Protein AF-Q1QB10-F1 (afdb_monomer)

Sequence (268 aa):
MVSRVTDKILEDITAWQNRPLSSVYPIVYLDCIVVKVRQDKQIINKAIYLALGVALNGKKELLGMWLSENEGAKFWLGVLTGLQNRGVQDILIACVDGLKGFPDAINTVYPNAQVQLCIVHMVRYSMKFVPWTDKKAVAADLKAIYGADTHEIAEANLESFDATWGDKYPHVVKSWRNNWEGLKVFFGYPKDIRKAIYTTNAIESLNSVIRTAVNKRKVFLSDQAAFKVVYLATQQASKKWSMPIRNWTSALNRFMIMFDDRISKHLI

Structure (mmCIF, N/CA/C/O backbone):
data_AF-Q1QB10-F1
#
_entry.id   AF-Q1QB10-F1
#
loop_
_atom_site.group_PDB
_atom_site.id
_atom_site.type_symbol
_atom_site.label_atom_id
_atom_site.label_alt_id
_atom_site.label_comp_id
_atom_site.label_asym_id
_atom_site.label_entity_id
_atom_site.label_seq_id
_atom_site.pdbx_PDB_ins_code
_atom_site.Cartn_x
_atom_site.Cartn_y
_atom_site.Cartn_z
_atom_site.occupancy
_atom_site.B_iso_or_equiv
_atom_site.auth_seq_id
_atom_site.auth_comp_id
_atom_site.auth_asym_id
_atom_site.auth_atom_id
_atom_site.pdbx_PDB_model_num
ATOM 1 N N . MET A 1 1 ? -16.025 14.745 31.889 1.00 45.31 1 MET A N 1
ATOM 2 C CA . MET A 1 1 ? -16.336 15.383 30.586 1.00 45.31 1 MET A CA 1
ATOM 3 C C . MET A 1 1 ? -15.475 14.830 29.442 1.00 45.31 1 MET A C 1
ATOM 5 O O . MET A 1 1 ? -16.027 14.578 28.384 1.00 45.31 1 MET A O 1
ATOM 9 N N . VAL A 1 2 ? -14.180 14.537 29.656 1.00 50.38 2 VAL A N 1
ATOM 10 C CA . VAL A 1 2 ? -13.316 13.865 28.654 1.00 50.38 2 VAL A CA 1
ATOM 11 C C . VAL A 1 2 ? -13.742 12.411 28.363 1.00 50.38 2 VAL A C 1
ATOM 13 O O . VAL A 1 2 ? -13.731 12.027 27.200 1.00 50.38 2 VAL A O 1
ATOM 16 N N . SER A 1 3 ? -14.207 11.641 29.366 1.00 50.56 3 SER A N 1
ATOM 17 C CA . SER A 1 3 ? -14.620 10.231 29.181 1.00 50.56 3 SER A CA 1
ATOM 18 C C . SER A 1 3 ? -15.799 10.055 28.209 1.00 50.56 3 SER A C 1
ATOM 20 O O . SER A 1 3 ? -15.677 9.317 27.239 1.00 50.56 3 SER A O 1
ATOM 22 N N . ARG A 1 4 ? -16.880 10.834 28.370 1.00 51.28 4 ARG A N 1
ATOM 23 C CA . ARG A 1 4 ? -18.055 10.805 27.472 1.00 51.28 4 ARG A CA 1
ATOM 24 C C . ARG A 1 4 ? -17.716 11.087 26.004 1.00 51.28 4 ARG A C 1
ATOM 26 O O . ARG A 1 4 ? -18.301 10.481 25.115 1.00 51.28 4 ARG A O 1
ATOM 33 N N . VAL A 1 5 ? -16.770 11.993 25.739 1.00 61.62 5 VAL A N 1
ATOM 34 C CA . VAL A 1 5 ? -16.310 12.283 24.368 1.00 61.62 5 VAL A CA 1
ATOM 35 C C . VAL A 1 5 ? -15.511 11.102 23.814 1.00 61.62 5 VAL A C 1
ATOM 37 O O . VAL A 1 5 ? -15.657 10.752 22.647 1.00 61.62 5 VAL A O 1
ATOM 40 N N . THR A 1 6 ? -14.696 10.447 24.644 1.00 67.75 6 THR A N 1
ATOM 41 C CA . THR A 1 6 ? -13.946 9.253 24.239 1.00 67.75 6 THR A CA 1
ATOM 42 C C . THR A 1 6 ? -14.789 7.996 24.060 1.00 67.75 6 THR A C 1
ATOM 44 O O . THR A 1 6 ? -14.347 7.138 23.293 1.00 67.75 6 THR A O 1
ATOM 47 N N . ASP A 1 7 ? -15.933 7.878 24.734 1.00 72.50 7 ASP A N 1
ATOM 48 C CA . ASP A 1 7 ? -16.838 6.724 24.624 1.00 72.50 7 ASP A CA 1
ATOM 49 C C . ASP A 1 7 ? -17.632 6.784 23.317 1.00 72.50 7 ASP A C 1
ATOM 51 O O . ASP A 1 7 ? -17.615 5.829 22.547 1.00 72.50 7 ASP A O 1
ATOM 55 N N . LYS A 1 8 ? -18.168 7.963 22.970 1.00 83.62 8 LYS A N 1
ATOM 56 C CA . LYS A 1 8 ? -18.811 8.192 21.667 1.00 83.62 8 LYS A CA 1
ATOM 57 C C . LYS A 1 8 ? -17.882 7.874 20.488 1.00 83.62 8 LYS A C 1
ATOM 59 O O . LYS A 1 8 ? -18.293 7.283 19.499 1.00 83.62 8 LYS A O 1
ATOM 64 N N . ILE A 1 9 ? -16.595 8.206 20.616 1.00 87.12 9 ILE A N 1
ATOM 65 C CA . ILE A 1 9 ? -15.598 7.879 19.587 1.00 87.12 9 ILE A CA 1
ATOM 66 C C . ILE A 1 9 ? -15.423 6.358 19.428 1.00 87.12 9 ILE A C 1
ATOM 68 O O . ILE A 1 9 ? -15.140 5.907 18.324 1.00 87.12 9 ILE A O 1
ATOM 72 N N . LEU A 1 10 ? -15.560 5.558 20.492 1.00 87.94 10 LEU A N 1
ATOM 73 C CA . LEU A 1 10 ? -15.465 4.095 20.385 1.00 87.94 10 LEU A CA 1
ATOM 74 C C . LEU A 1 10 ? -16.665 3.496 19.654 1.00 87.94 10 LEU A C 1
ATOM 76 O O . LEU A 1 10 ? -16.483 2.587 18.846 1.00 87.94 10 LEU A O 1
ATOM 80 N N . GLU A 1 11 ? -17.862 4.018 19.907 1.00 90.31 11 GLU A N 1
ATOM 81 C CA . GLU A 1 11 ? -19.068 3.641 19.167 1.00 90.31 11 GLU A CA 1
ATOM 82 C C . GLU A 1 11 ? -18.911 3.983 17.681 1.00 90.31 11 GLU A C 1
ATOM 84 O O . GLU A 1 11 ? -19.076 3.106 16.833 1.00 90.31 11 GLU A O 1
ATOM 89 N N . ASP A 1 12 ? -18.467 5.207 17.368 1.00 93.19 12 ASP A N 1
ATOM 90 C CA . ASP A 1 12 ? -18.192 5.642 15.994 1.00 93.19 12 ASP A CA 1
ATOM 91 C C . ASP A 1 12 ? -17.148 4.743 15.314 1.00 93.19 12 ASP A C 1
ATOM 93 O O . ASP A 1 12 ? -17.314 4.358 14.158 1.00 93.19 12 ASP A O 1
ATOM 97 N N . ILE A 1 13 ? -16.072 4.385 16.025 1.00 93.44 13 ILE A N 1
ATOM 98 C CA . ILE A 1 13 ? -15.037 3.467 15.529 1.00 93.44 13 ILE A CA 1
ATOM 99 C C . ILE A 1 13 ? -15.628 2.093 15.228 1.00 93.44 13 ILE A C 1
ATOM 101 O O . ILE A 1 13 ? -15.333 1.526 14.178 1.00 93.44 13 ILE A O 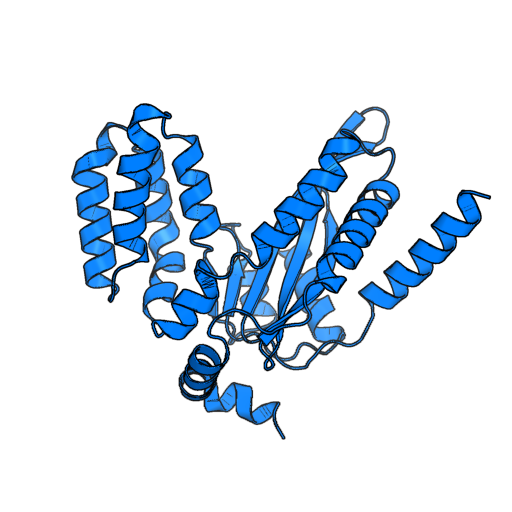1
ATOM 105 N N . THR A 1 14 ? -16.443 1.560 16.136 1.00 92.81 14 THR A N 1
ATOM 106 C CA . THR A 1 14 ? -17.028 0.221 16.007 1.00 92.81 14 THR A CA 1
ATOM 107 C C . THR A 1 14 ? -17.996 0.175 14.830 1.00 92.81 14 THR A C 1
ATOM 109 O O . THR A 1 14 ? -17.916 -0.730 13.999 1.00 92.81 14 THR A O 1
ATOM 112 N N . ALA A 1 15 ? -18.862 1.183 14.698 1.00 95.12 15 ALA A N 1
ATOM 113 C CA . ALA A 1 15 ? -19.753 1.322 13.553 1.00 95.12 15 ALA A CA 1
ATOM 114 C C . ALA A 1 15 ? -18.959 1.477 12.246 1.00 95.12 15 ALA A C 1
ATOM 116 O O . ALA A 1 15 ? -19.233 0.798 11.258 1.00 95.12 15 ALA A O 1
ATOM 117 N N . TRP A 1 16 ? -17.915 2.312 12.246 1.00 96.00 16 TRP A N 1
ATOM 118 C CA . TRP A 1 16 ? -17.049 2.515 11.087 1.00 96.00 16 TRP A CA 1
ATOM 119 C C . TRP A 1 16 ? -16.293 1.242 10.682 1.00 96.00 16 TRP A C 1
ATOM 121 O O . TRP A 1 16 ? -16.201 0.960 9.488 1.00 96.00 16 TRP A O 1
ATOM 131 N N . GLN A 1 17 ? -15.777 0.455 11.633 1.00 94.38 17 GLN A N 1
ATOM 132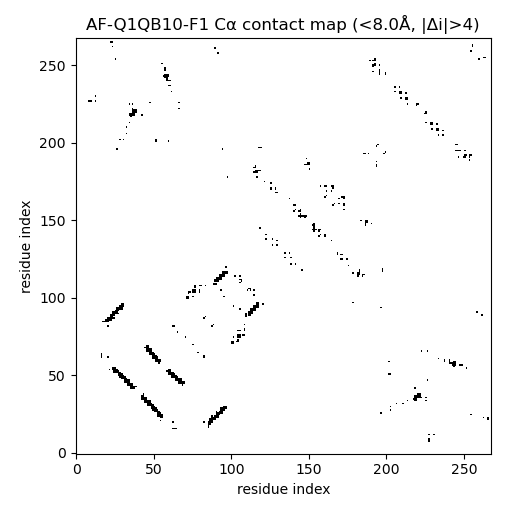 C CA . GLN A 1 17 ? -15.071 -0.805 11.365 1.00 94.38 17 GLN A CA 1
ATOM 133 C C . GLN A 1 17 ? -15.984 -1.898 10.806 1.00 94.38 17 GLN A C 1
ATOM 135 O O . GLN A 1 17 ? -15.486 -2.768 10.100 1.00 94.38 17 GLN A O 1
ATOM 140 N N . ASN A 1 18 ? -17.286 -1.853 11.102 1.00 94.94 18 ASN A N 1
ATOM 141 C CA . ASN A 1 18 ? -18.260 -2.856 10.662 1.00 94.94 18 ASN A CA 1
ATOM 142 C C . ASN A 1 18 ? -19.141 -2.388 9.497 1.00 94.94 18 ASN A C 1
ATOM 144 O O . ASN A 1 18 ? -20.004 -3.136 9.044 1.00 94.94 18 ASN A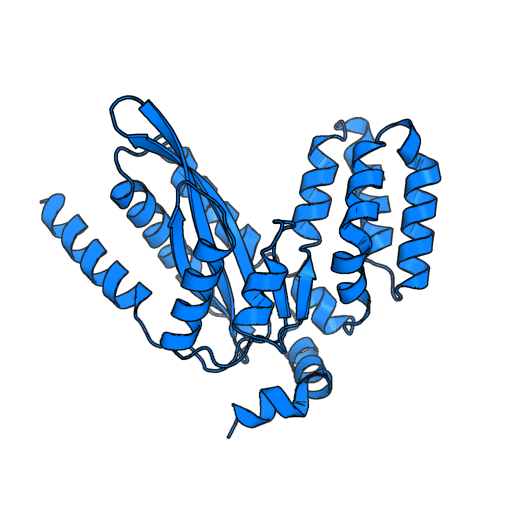 O 1
ATOM 148 N N . ARG A 1 19 ? -18.935 -1.167 8.988 1.00 97.00 19 ARG A N 1
ATOM 149 C CA . ARG A 1 19 ? -19.739 -0.637 7.881 1.00 97.00 19 ARG A CA 1
ATOM 150 C C . ARG A 1 19 ? -19.604 -1.511 6.623 1.00 97.00 19 ARG A C 1
ATOM 152 O O . ARG A 1 19 ? -18.495 -2.013 6.374 1.00 97.00 19 ARG A O 1
ATOM 159 N N . PRO A 1 20 ? -20.669 -1.630 5.810 1.00 97.50 20 PRO A N 1
ATOM 160 C CA . PRO A 1 20 ? -20.595 -2.307 4.522 1.00 97.50 20 PRO A CA 1
ATOM 161 C C . PRO A 1 20 ? -19.602 -1.599 3.592 1.00 97.50 20 PRO A C 1
ATOM 163 O O . PRO A 1 20 ? -19.445 -0.376 3.641 1.00 97.50 20 PRO A O 1
ATOM 166 N N . LEU A 1 21 ? -18.918 -2.381 2.767 1.00 97.69 21 LEU A N 1
ATOM 167 C CA . LEU A 1 21 ? -17.944 -1.938 1.775 1.00 97.69 21 LEU A CA 1
ATOM 168 C C . LEU A 1 21 ? -18.460 -2.222 0.362 1.00 97.69 21 LEU A C 1
ATOM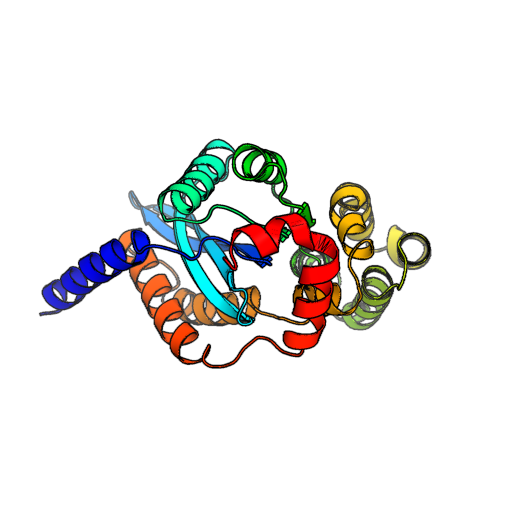 170 O O . LEU A 1 21 ? -19.398 -2.994 0.171 1.00 97.69 21 LEU A O 1
ATOM 174 N N . SER A 1 22 ? -17.842 -1.582 -0.633 1.00 95.88 22 SER A N 1
ATOM 175 C CA . SER A 1 22 ? -18.160 -1.867 -2.036 1.00 95.88 22 SER A CA 1
ATOM 176 C C . SER A 1 22 ? -17.734 -3.287 -2.414 1.00 95.88 22 SER A C 1
ATOM 178 O O . SER A 1 22 ? -16.764 -3.817 -1.871 1.00 95.88 22 SER A O 1
ATOM 180 N N . SER A 1 23 ? -18.436 -3.880 -3.378 1.00 96.25 23 SER A N 1
ATOM 181 C CA . SER A 1 23 ? -18.178 -5.246 -3.842 1.00 96.25 23 SER A CA 1
ATOM 182 C C . SER A 1 23 ? -16.809 -5.416 -4.492 1.00 96.25 23 SER A C 1
ATOM 184 O O . SER A 1 23 ? -16.187 -6.461 -4.323 1.00 96.25 23 SER A O 1
ATOM 186 N N . VAL A 1 24 ? -16.303 -4.391 -5.180 1.00 96.62 24 VAL A N 1
ATOM 187 C CA . VAL A 1 24 ? -15.023 -4.457 -5.889 1.00 96.62 24 VAL A CA 1
ATOM 188 C C . VAL A 1 24 ? -14.156 -3.228 -5.657 1.00 96.62 24 VAL A C 1
ATOM 190 O O . VAL A 1 24 ? -14.617 -2.084 -5.713 1.00 96.62 24 VAL A O 1
ATOM 193 N N . TYR A 1 25 ? -12.864 -3.477 -5.451 1.00 97.19 25 TYR A N 1
ATOM 194 C CA . TYR A 1 25 ? -11.832 -2.447 -5.386 1.00 97.19 25 TYR A CA 1
ATOM 195 C C . TYR A 1 25 ? -10.717 -2.761 -6.396 1.00 97.19 25 TYR A C 1
ATOM 197 O O . TYR A 1 25 ? -9.973 -3.728 -6.212 1.00 97.19 25 TYR A O 1
ATOM 205 N N . PRO A 1 26 ? -10.555 -1.948 -7.460 1.00 96.12 26 PRO A N 1
ATOM 206 C CA . PRO A 1 26 ? -9.465 -2.126 -8.417 1.00 96.12 26 PRO A CA 1
ATOM 207 C C . PRO A 1 26 ? -8.067 -2.131 -7.801 1.00 96.12 26 PRO A C 1
ATOM 209 O O . PRO A 1 26 ? -7.204 -2.884 -8.240 1.00 96.12 26 PRO A O 1
ATOM 212 N N . ILE A 1 27 ? -7.834 -1.291 -6.790 1.00 95.75 27 ILE A N 1
ATOM 213 C CA . ILE A 1 27 ? -6.548 -1.222 -6.094 1.00 95.75 27 ILE A CA 1
ATOM 214 C C . ILE A 1 27 ? -6.810 -1.202 -4.594 1.00 95.75 27 ILE A C 1
ATOM 216 O O . ILE A 1 27 ? -7.558 -0.352 -4.110 1.00 95.75 27 ILE A O 1
ATOM 220 N N . VAL A 1 28 ? -6.154 -2.092 -3.854 1.00 95.88 28 VAL A N 1
ATOM 221 C CA . VAL A 1 28 ? -6.103 -2.052 -2.389 1.00 95.88 28 VAL A CA 1
ATOM 222 C C . VAL A 1 28 ? -4.649 -1.990 -1.950 1.00 95.88 28 VAL A C 1
ATOM 224 O O . VAL A 1 28 ? -3.860 -2.867 -2.280 1.00 95.88 28 VAL A O 1
ATOM 227 N N . TYR A 1 29 ? -4.293 -0.953 -1.198 1.00 93.88 29 TYR A N 1
ATOM 228 C CA . TYR A 1 29 ? -2.993 -0.825 -0.550 1.00 93.88 29 TYR A CA 1
ATOM 229 C C . TYR A 1 29 ? -3.085 -1.347 0.879 1.00 93.88 29 TYR A C 1
ATOM 231 O O . TYR A 1 29 ? -3.936 -0.886 1.645 1.00 93.88 29 TYR A O 1
ATOM 239 N N . LEU A 1 30 ? -2.198 -2.267 1.240 1.00 91.75 30 LEU A N 1
ATOM 240 C CA . LEU A 1 30 ? -2.065 -2.776 2.601 1.00 91.75 30 LEU A CA 1
ATOM 241 C C . LEU A 1 30 ? -0.702 -2.348 3.134 1.00 91.75 30 LEU A C 1
ATOM 243 O O . LEU A 1 30 ? 0.328 -2.643 2.534 1.00 91.75 30 LEU A O 1
ATOM 247 N N . ASP A 1 31 ? -0.710 -1.595 4.227 1.00 89.81 31 ASP A N 1
ATOM 248 C CA . ASP A 1 31 ? 0.498 -1.012 4.809 1.00 89.81 31 ASP A CA 1
ATOM 249 C C . ASP A 1 31 ? 0.357 -0.911 6.327 1.00 89.81 31 ASP A C 1
ATOM 251 O O . ASP A 1 31 ? -0.742 -1.053 6.872 1.00 89.81 31 ASP A O 1
ATOM 255 N N . CYS A 1 32 ? 1.458 -0.642 7.021 1.00 89.50 32 CYS A N 1
ATOM 256 C CA . CYS A 1 32 ? 1.470 -0.519 8.468 1.00 89.50 32 CYS A CA 1
ATOM 257 C C . CYS A 1 32 ? 2.227 0.716 8.971 1.00 89.50 32 CYS A C 1
ATOM 259 O O . CYS A 1 32 ? 3.162 1.254 8.366 1.00 89.50 32 CYS A O 1
ATOM 261 N N . ILE A 1 33 ? 1.820 1.181 10.150 1.00 90.44 33 ILE A N 1
ATOM 262 C CA . ILE A 1 33 ? 2.521 2.223 10.893 1.00 90.44 33 ILE A CA 1
ATOM 263 C C . ILE A 1 33 ? 2.839 1.704 12.282 1.00 90.44 33 ILE A C 1
ATOM 265 O O . ILE A 1 33 ? 1.950 1.378 13.066 1.00 90.44 33 ILE A O 1
ATOM 269 N N . VAL A 1 34 ? 4.129 1.699 12.603 1.00 91.81 34 VAL A N 1
ATOM 270 C CA . VAL A 1 34 ? 4.610 1.355 13.938 1.00 91.81 34 VAL A CA 1
ATOM 271 C C . VAL A 1 34 ? 4.328 2.503 14.910 1.00 91.81 34 VAL A C 1
ATOM 273 O O . VAL A 1 34 ? 4.694 3.656 14.665 1.00 91.81 34 VAL A O 1
ATOM 276 N N . VAL A 1 35 ? 3.702 2.169 16.032 1.00 94.12 35 VAL A N 1
ATOM 277 C CA . VAL A 1 35 ? 3.401 3.045 17.165 1.00 94.12 35 VAL A CA 1
ATOM 278 C C . VAL A 1 35 ? 4.031 2.481 18.434 1.00 94.12 35 VAL A C 1
ATOM 280 O O . VAL A 1 35 ? 4.168 1.273 18.597 1.00 94.12 35 VAL A O 1
ATOM 283 N N . LYS A 1 36 ? 4.410 3.364 19.359 1.00 94.38 36 LYS A N 1
ATOM 284 C CA . LYS A 1 36 ? 4.912 2.974 20.681 1.00 94.38 36 LYS A CA 1
ATOM 285 C C . LYS A 1 36 ? 3.773 3.008 21.683 1.00 94.38 36 LYS A C 1
ATOM 287 O O . LYS A 1 36 ? 3.193 4.075 21.889 1.00 94.38 36 LYS A O 1
ATOM 292 N N . VAL A 1 37 ? 3.480 1.883 22.319 1.00 94.25 37 VAL A N 1
ATOM 293 C CA . VAL A 1 37 ? 2.436 1.775 23.342 1.00 94.25 37 VAL A CA 1
ATOM 294 C C . VAL A 1 37 ? 3.057 1.320 24.655 1.00 94.25 37 VAL A C 1
ATOM 296 O O . VAL A 1 37 ? 3.916 0.443 24.674 1.00 94.25 37 VAL A O 1
ATOM 299 N N . ARG A 1 38 ? 2.650 1.942 25.762 1.00 92.94 38 ARG A N 1
ATOM 300 C CA . ARG A 1 38 ? 3.008 1.501 27.106 1.00 92.94 38 ARG A CA 1
ATOM 301 C C . ARG A 1 38 ? 2.069 0.373 27.530 1.00 92.94 38 ARG A C 1
ATOM 303 O O . ARG A 1 38 ? 0.863 0.582 27.599 1.00 92.94 38 ARG A O 1
ATOM 310 N N . GLN A 1 39 ? 2.636 -0.781 27.851 1.00 89.56 39 GLN A N 1
ATOM 311 C CA . GLN A 1 39 ? 1.932 -1.974 28.313 1.00 89.56 39 GLN A CA 1
ATOM 312 C C . GLN A 1 39 ? 2.785 -2.648 29.386 1.00 89.56 39 GLN A C 1
ATOM 314 O O . GLN A 1 39 ? 3.998 -2.746 29.228 1.00 89.56 39 GLN A O 1
ATOM 319 N N . ASP A 1 40 ? 2.174 -3.020 30.512 1.00 87.00 40 ASP A N 1
ATOM 320 C CA . ASP A 1 40 ? 2.842 -3.715 31.623 1.00 87.00 40 ASP A CA 1
ATOM 321 C C . ASP A 1 40 ? 4.167 -3.063 32.062 1.00 87.00 40 ASP A C 1
ATOM 323 O O . ASP A 1 40 ? 5.191 -3.709 32.267 1.00 87.00 40 ASP A O 1
ATOM 327 N N . LYS A 1 41 ? 4.144 -1.726 32.194 1.00 88.44 41 LYS A N 1
ATOM 328 C CA . LYS A 1 41 ? 5.293 -0.851 32.525 1.00 88.44 41 LYS A CA 1
ATOM 329 C C . LYS A 1 41 ? 6.420 -0.820 31.478 1.00 88.44 41 LYS A C 1
ATOM 331 O O . LYS A 1 41 ? 7.374 -0.066 31.660 1.00 88.44 41 LYS A O 1
ATOM 336 N N . GLN A 1 42 ? 6.290 -1.534 30.365 1.00 92.31 42 GLN A N 1
ATOM 337 C CA . GLN A 1 42 ? 7.226 -1.520 29.242 1.00 92.31 42 GLN A CA 1
ATOM 338 C C . GLN A 1 42 ? 6.686 -0.701 28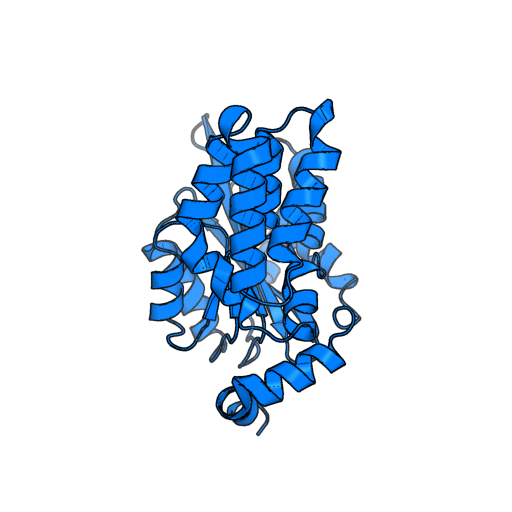.065 1.00 92.31 42 GLN A C 1
ATOM 340 O O . GLN A 1 42 ? 5.499 -0.386 27.994 1.00 92.31 42 GLN A O 1
ATOM 345 N N . ILE A 1 43 ? 7.575 -0.300 27.153 1.00 93.12 43 ILE A N 1
ATOM 346 C CA . ILE A 1 43 ? 7.205 0.354 25.892 1.00 93.12 43 ILE A CA 1
ATOM 347 C C . ILE A 1 43 ? 7.377 -0.670 24.778 1.00 93.12 43 ILE A C 1
ATOM 349 O O . ILE A 1 43 ? 8.499 -1.075 24.483 1.00 93.12 43 ILE A O 1
ATOM 353 N N . ILE A 1 44 ? 6.269 -1.044 24.150 1.00 93.44 44 ILE A N 1
ATOM 354 C CA . ILE A 1 44 ? 6.213 -2.038 23.083 1.00 93.44 44 ILE A CA 1
ATOM 355 C C . ILE A 1 44 ? 5.956 -1.316 21.758 1.00 93.44 44 ILE A C 1
ATOM 357 O O . ILE A 1 44 ? 5.133 -0.398 21.675 1.00 93.44 44 ILE A O 1
ATOM 361 N N . ASN A 1 45 ? 6.685 -1.710 20.714 1.00 92.94 45 ASN A N 1
ATOM 362 C CA . ASN A 1 45 ? 6.377 -1.297 19.350 1.00 92.94 45 ASN A CA 1
ATOM 363 C C . ASN A 1 45 ? 5.241 -2.184 18.833 1.00 92.94 45 ASN A C 1
ATOM 365 O O . ASN A 1 45 ? 5.416 -3.393 18.735 1.00 92.94 45 ASN A O 1
ATOM 369 N N . LYS A 1 46 ? 4.105 -1.583 18.488 1.00 93.12 46 LYS A N 1
ATOM 370 C CA . LYS A 1 46 ? 2.974 -2.266 17.849 1.00 93.12 46 LYS A CA 1
ATOM 371 C C . LYS A 1 46 ? 2.754 -1.704 16.457 1.00 93.12 46 LYS A C 1
ATOM 373 O O . LYS A 1 46 ? 3.048 -0.533 16.218 1.00 93.12 46 LYS A O 1
ATOM 378 N N . ALA A 1 47 ? 2.218 -2.503 15.549 1.00 91.62 47 ALA A N 1
ATOM 379 C CA . ALA A 1 47 ? 1.874 -2.062 14.208 1.00 91.62 47 ALA A CA 1
ATOM 380 C C . ALA A 1 47 ? 0.368 -1.814 14.100 1.00 91.62 47 ALA A C 1
ATOM 382 O O . ALA A 1 47 ? -0.457 -2.606 14.560 1.00 91.62 47 ALA A O 1
ATOM 383 N N . ILE A 1 48 ? 0.015 -0.685 13.491 1.00 93.62 48 ILE A N 1
ATOM 384 C CA . ILE A 1 48 ? -1.342 -0.392 13.047 1.00 93.62 48 ILE A CA 1
ATOM 385 C C . ILE A 1 48 ? -1.386 -0.599 11.538 1.00 93.62 48 ILE A C 1
ATOM 387 O O . ILE A 1 48 ? -0.776 0.169 10.794 1.00 93.62 48 ILE A O 1
ATOM 391 N N . TYR A 1 49 ? -2.104 -1.628 11.105 1.00 92.56 49 TYR A N 1
ATOM 392 C CA . TYR A 1 49 ? -2.298 -1.991 9.705 1.00 92.56 49 TYR A CA 1
ATOM 393 C C . TYR A 1 49 ? -3.481 -1.241 9.131 1.00 92.56 49 TYR A C 1
ATOM 395 O O . TYR A 1 49 ? -4.495 -1.048 9.805 1.00 92.56 49 TYR A O 1
ATOM 403 N N . LEU A 1 50 ? -3.344 -0.844 7.877 1.00 93.88 50 LEU A N 1
ATOM 404 C CA . LEU A 1 50 ? -4.275 -0.013 7.142 1.00 93.88 50 LEU A CA 1
ATOM 405 C C . LEU A 1 50 ? -4.575 -0.692 5.809 1.00 93.88 50 LEU A C 1
ATOM 407 O O . LEU A 1 50 ? -3.652 -1.058 5.086 1.00 93.88 50 LEU A O 1
ATOM 411 N N . ALA A 1 51 ? -5.858 -0.814 5.475 1.00 95.44 51 ALA A N 1
ATOM 412 C CA . ALA A 1 51 ? -6.304 -1.218 4.145 1.00 95.44 51 ALA A CA 1
ATOM 413 C C . ALA A 1 51 ? -6.921 -0.008 3.444 1.00 95.44 51 ALA A C 1
ATOM 415 O O . ALA A 1 51 ? -8.022 0.409 3.800 1.00 95.44 51 ALA A O 1
ATOM 416 N N . LEU A 1 52 ? -6.217 0.587 2.483 1.00 95.94 52 LEU A N 1
ATOM 417 C CA . LEU A 1 52 ? -6.695 1.730 1.704 1.00 95.94 52 LEU A CA 1
ATOM 418 C C . LEU A 1 52 ? -7.123 1.263 0.311 1.00 95.94 52 LEU A C 1
ATOM 420 O O . LEU A 1 52 ? -6.282 0.894 -0.502 1.00 95.94 52 LEU A O 1
ATOM 424 N N . GLY A 1 53 ? -8.418 1.318 0.023 1.00 95.81 53 GLY A N 1
ATOM 425 C CA . GLY A 1 53 ? -8.975 0.991 -1.283 1.00 95.81 53 GLY A CA 1
ATOM 426 C C . GLY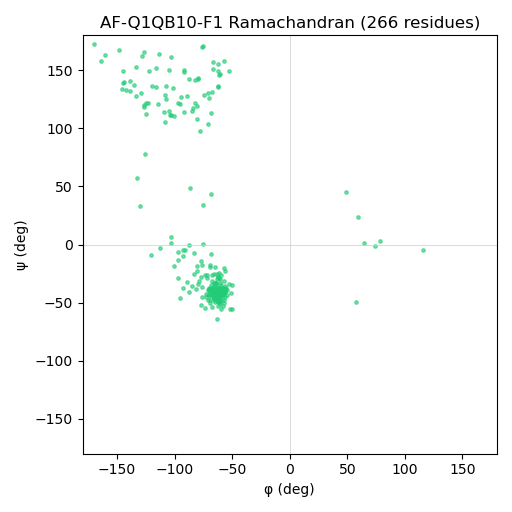 A 1 53 ? -9.088 2.213 -2.193 1.00 95.81 53 GLY A C 1
ATOM 427 O O . GLY A 1 53 ? -9.300 3.339 -1.733 1.00 95.81 53 GLY A O 1
ATOM 428 N N . VAL A 1 54 ? -8.986 1.980 -3.497 1.00 95.50 54 VAL A N 1
ATOM 429 C CA . VAL A 1 54 ? -9.447 2.884 -4.554 1.00 95.50 54 VAL A CA 1
ATOM 430 C C . VAL A 1 54 ? -10.669 2.228 -5.181 1.00 95.50 54 VAL A C 1
ATOM 432 O O . VAL A 1 54 ? -10.549 1.148 -5.751 1.00 95.50 54 VAL A O 1
ATOM 435 N N . ALA A 1 55 ? -11.840 2.843 -5.026 1.00 94.94 55 ALA A N 1
ATOM 436 C CA . ALA A 1 55 ? -13.093 2.328 -5.578 1.00 94.94 55 ALA A CA 1
ATOM 437 C C . ALA A 1 55 ? -13.175 2.555 -7.101 1.00 94.94 55 ALA A C 1
ATOM 439 O O . ALA A 1 55 ? -12.382 3.308 -7.666 1.00 94.94 55 ALA A O 1
ATOM 440 N N . LEU A 1 56 ? -14.170 1.969 -7.777 1.00 94.25 56 LEU A N 1
ATOM 441 C CA . LEU A 1 56 ? -14.380 2.139 -9.228 1.00 94.25 56 LEU A CA 1
ATOM 442 C C . LEU A 1 56 ? -14.554 3.603 -9.663 1.00 94.25 56 LEU A C 1
ATOM 444 O O . LEU A 1 56 ? -14.110 3.990 -10.740 1.00 94.25 56 LEU A O 1
ATOM 448 N N . ASN A 1 57 ? -15.125 4.451 -8.805 1.00 93.25 57 ASN A N 1
ATOM 449 C CA . ASN A 1 57 ? -15.223 5.895 -9.049 1.00 93.25 57 ASN A CA 1
ATOM 450 C C . ASN A 1 57 ? -13.887 6.649 -8.854 1.00 93.25 57 ASN A C 1
ATOM 452 O O . ASN A 1 57 ? -13.839 7.871 -8.982 1.00 93.25 57 ASN A O 1
ATOM 456 N N . GLY A 1 58 ? -12.814 5.939 -8.499 1.00 92.56 58 GLY A N 1
ATOM 457 C CA . GLY A 1 58 ? -11.465 6.459 -8.302 1.00 92.56 58 GLY A CA 1
ATOM 458 C C . GLY A 1 58 ? -11.241 7.163 -6.979 1.00 92.56 58 GLY A C 1
ATOM 459 O O . GLY A 1 58 ? -10.158 7.712 -6.763 1.00 92.56 58 GLY A O 1
ATOM 460 N N . LYS A 1 59 ? -12.239 7.191 -6.092 1.00 93.50 59 LYS A N 1
ATOM 461 C CA . LYS A 1 59 ? -12.095 7.777 -4.763 1.00 93.50 59 LYS A CA 1
ATOM 462 C C . LYS A 1 59 ? -11.383 6.801 -3.839 1.00 93.50 59 LYS A C 1
ATOM 464 O O . LYS A 1 59 ? -11.592 5.590 -3.883 1.00 93.50 59 LYS A O 1
ATOM 469 N N . LYS A 1 60 ? -10.535 7.374 -2.991 1.00 94.31 60 LYS A N 1
ATOM 470 C CA . LYS A 1 60 ? -9.840 6.649 -1.931 1.00 94.31 60 LYS A CA 1
ATOM 471 C C . LYS A 1 60 ? -10.783 6.445 -0.754 1.00 94.31 60 LYS A C 1
ATOM 473 O O . LYS A 1 60 ? -11.512 7.366 -0.392 1.00 94.31 60 LYS A O 1
ATOM 478 N N . GLU A 1 61 ? -10.685 5.297 -0.109 1.00 94.50 61 GLU A N 1
ATOM 479 C CA . GLU A 1 61 ? -11.392 4.995 1.129 1.00 94.50 61 GLU A CA 1
ATOM 480 C C . GLU A 1 61 ? -10.517 4.104 2.014 1.00 94.50 61 GLU A C 1
ATOM 482 O O . GLU A 1 61 ? -9.940 3.129 1.538 1.00 94.50 61 GLU A O 1
ATOM 487 N N . LEU A 1 62 ? -10.408 4.412 3.313 1.00 96.31 62 LEU A N 1
ATOM 488 C CA . LEU A 1 62 ? -9.770 3.489 4.250 1.00 96.31 62 LEU A CA 1
ATOM 489 C C . LEU A 1 62 ? -10.791 2.418 4.633 1.00 96.31 62 LEU A C 1
ATOM 491 O O . LEU A 1 62 ? -11.726 2.698 5.379 1.00 96.31 62 LEU A O 1
ATOM 495 N N . LEU A 1 63 ? -10.602 1.204 4.135 1.00 97.31 63 LEU A N 1
ATOM 496 C CA . LEU A 1 63 ? -11.503 0.072 4.324 1.00 97.31 63 LEU A CA 1
ATOM 497 C C . LEU A 1 63 ? -11.503 -0.399 5.776 1.00 97.31 63 LEU A C 1
ATOM 499 O O . LEU A 1 63 ? -12.557 -0.710 6.324 1.00 97.31 63 LEU A O 1
ATOM 503 N N . GLY A 1 64 ? -10.343 -0.397 6.429 1.00 96.12 64 GLY A N 1
ATOM 504 C CA . GLY A 1 64 ? -10.227 -0.795 7.825 1.00 96.12 64 GLY A CA 1
ATOM 505 C C . GLY A 1 64 ? -8.867 -0.491 8.435 1.00 96.12 64 GLY A C 1
ATOM 506 O O . GLY A 1 64 ? -7.935 -0.052 7.755 1.00 96.12 64 GLY A O 1
ATOM 507 N N . MET A 1 65 ? -8.801 -0.702 9.748 1.00 95.25 65 MET A N 1
ATOM 508 C CA . MET A 1 65 ? -7.603 -0.533 10.556 1.00 95.25 65 MET A CA 1
ATOM 509 C C . MET A 1 65 ? -7.567 -1.575 11.670 1.00 95.25 65 MET A C 1
ATOM 511 O O . MET A 1 65 ? -8.591 -1.818 12.316 1.00 95.25 65 MET A O 1
ATOM 515 N N . TRP A 1 66 ? -6.387 -2.140 11.920 1.00 94.31 66 TRP A N 1
ATOM 516 C CA . TRP A 1 66 ? -6.167 -3.196 12.909 1.00 94.31 66 TRP A CA 1
ATOM 517 C C . TRP A 1 66 ? -4.868 -2.934 13.656 1.00 94.31 66 TRP A C 1
ATOM 519 O O . TRP A 1 66 ? -3.894 -2.496 13.055 1.00 94.31 66 TRP A O 1
ATOM 529 N N . LEU A 1 67 ? -4.846 -3.191 14.959 1.00 92.12 67 LEU A N 1
ATOM 530 C CA . LEU A 1 67 ? -3.644 -3.076 15.779 1.00 92.12 67 LEU A CA 1
ATOM 531 C C . LEU A 1 67 ? -3.185 -4.486 16.151 1.00 92.12 67 LEU A C 1
ATOM 533 O O . LEU A 1 67 ? -3.989 -5.277 16.636 1.00 92.12 67 LEU A O 1
ATOM 537 N N . SER A 1 68 ? -1.912 -4.796 15.917 1.00 89.12 68 SER A N 1
ATOM 538 C CA . SER A 1 68 ? -1.303 -6.062 16.342 1.00 89.12 68 SER A CA 1
ATOM 539 C C . SER A 1 68 ? 0.155 -5.857 16.744 1.00 89.12 68 SER A C 1
ATOM 541 O O . SER A 1 68 ? 0.852 -4.989 16.216 1.00 89.12 68 SER A O 1
ATOM 543 N N . GLU A 1 69 ? 0.610 -6.674 17.689 1.00 83.75 69 GLU A N 1
ATOM 544 C CA . GLU A 1 69 ? 2.022 -6.803 18.066 1.00 83.75 69 GLU A CA 1
ATOM 545 C C . GLU A 1 69 ? 2.792 -7.685 17.078 1.00 83.75 69 GLU A C 1
ATOM 547 O O . GLU A 1 69 ? 3.952 -7.409 16.794 1.00 83.75 69 GLU A O 1
ATOM 552 N N . ASN A 1 70 ? 2.129 -8.705 16.521 1.00 71.50 70 ASN A N 1
ATOM 553 C CA . ASN A 1 70 ? 2.746 -9.699 15.649 1.00 71.50 70 ASN A CA 1
ATOM 554 C C . ASN A 1 70 ? 2.165 -9.642 14.232 1.00 71.50 70 ASN A C 1
ATOM 556 O O . ASN A 1 70 ? 0.943 -9.603 14.047 1.00 71.50 70 ASN A O 1
ATOM 560 N N . GLU A 1 71 ? 3.060 -9.698 13.247 1.00 72.06 71 GLU A N 1
ATOM 561 C CA . GLU A 1 71 ? 2.757 -9.938 11.834 1.00 72.06 71 GLU A CA 1
ATOM 562 C C . GLU A 1 71 ? 2.771 -11.441 11.570 1.00 72.06 71 GLU A C 1
ATOM 564 O O . GLU A 1 71 ? 3.732 -12.133 11.902 1.00 72.06 71 GLU A O 1
ATOM 569 N N . GLY A 1 72 ? 1.706 -11.967 10.970 1.00 75.50 72 GLY A N 1
ATOM 570 C CA . GLY A 1 72 ? 1.661 -13.368 10.569 1.00 75.50 72 GLY A CA 1
ATOM 571 C C . GLY A 1 72 ? 0.537 -13.647 9.584 1.00 75.50 72 GLY A C 1
ATOM 572 O O . GLY A 1 72 ? -0.455 -12.918 9.536 1.00 75.50 72 GLY A O 1
ATOM 573 N N . ALA A 1 73 ? 0.665 -14.736 8.824 1.00 77.25 73 ALA A N 1
ATOM 574 C CA . ALA A 1 73 ? -0.320 -15.127 7.813 1.00 77.25 73 ALA A CA 1
ATOM 575 C C . ALA A 1 73 ? -1.744 -15.234 8.391 1.00 77.25 73 ALA A C 1
ATOM 577 O O . ALA A 1 73 ? -2.697 -14.761 7.781 1.00 77.25 73 ALA A O 1
ATOM 578 N N . LYS A 1 74 ? -1.890 -15.761 9.617 1.00 83.94 74 LYS A N 1
ATOM 579 C CA . LYS A 1 74 ? -3.187 -15.867 10.308 1.00 83.94 74 LYS A CA 1
ATOM 580 C C . LYS A 1 74 ? -3.828 -14.505 10.595 1.00 83.94 74 LYS A C 1
ATOM 582 O O . LYS A 1 74 ? -5.045 -14.374 10.494 1.00 83.94 74 LYS A O 1
ATOM 587 N N . PHE A 1 75 ? -3.025 -13.503 10.954 1.00 88.38 75 PHE A N 1
ATOM 588 C CA . PHE A 1 75 ? -3.518 -12.146 11.185 1.00 88.38 75 PHE A CA 1
ATOM 589 C C . PHE A 1 75 ? -4.061 -11.549 9.882 1.00 88.38 75 PHE A C 1
ATOM 591 O O . PHE A 1 75 ? -5.203 -11.094 9.846 1.00 88.38 75 PHE A O 1
ATOM 598 N N . TRP A 1 76 ? -3.283 -11.631 8.801 1.00 87.75 76 TRP A N 1
ATOM 599 C CA . TRP A 1 76 ? -3.697 -11.117 7.497 1.00 87.75 76 TRP A CA 1
ATOM 600 C C . TRP A 1 76 ? -4.905 -11.846 6.924 1.00 87.75 76 TRP A C 1
ATOM 602 O O . TRP A 1 76 ? -5.800 -11.195 6.395 1.00 87.75 76 TRP A O 1
ATOM 612 N N . LEU A 1 77 ? -4.985 -13.165 7.104 1.00 90.06 77 LEU A N 1
ATOM 613 C CA . LEU A 1 77 ? -6.168 -13.935 6.742 1.00 90.06 77 LEU A CA 1
ATOM 614 C C . LEU A 1 77 ? -7.413 -13.391 7.458 1.00 90.06 77 LEU A C 1
ATOM 616 O O . LEU A 1 77 ? -8.406 -13.093 6.808 1.00 90.06 77 LEU A O 1
ATOM 620 N N . GLY A 1 78 ? -7.334 -13.152 8.773 1.00 92.44 78 GLY A N 1
ATOM 621 C CA . GLY A 1 78 ? -8.431 -12.550 9.538 1.00 92.44 78 GLY A CA 1
ATOM 622 C C . GLY A 1 78 ? -8.820 -11.146 9.056 1.00 92.44 78 GLY A C 1
ATOM 623 O O . GLY A 1 78 ? -10.007 -10.841 8.948 1.00 92.44 78 GLY A O 1
ATOM 624 N N . VAL A 1 79 ? -7.837 -10.303 8.719 1.00 92.88 79 VAL A N 1
ATOM 625 C CA . VAL A 1 79 ? -8.069 -8.968 8.136 1.00 92.88 79 VAL A CA 1
ATOM 626 C C . VAL A 1 79 ? -8.824 -9.075 6.807 1.00 92.88 79 VAL A C 1
ATOM 628 O O . VAL A 1 79 ? -9.840 -8.406 6.615 1.00 92.88 79 VAL A O 1
ATOM 631 N N . LEU A 1 80 ? -8.354 -9.935 5.904 1.00 95.25 80 LEU A N 1
ATOM 632 C CA . LEU A 1 80 ? -8.903 -10.107 4.561 1.00 95.25 80 LEU A CA 1
ATOM 633 C C . LEU A 1 80 ? -10.296 -10.752 4.582 1.00 95.25 80 LEU A C 1
ATOM 635 O O . LEU A 1 80 ? -11.191 -10.260 3.894 1.00 95.25 80 LEU A O 1
ATOM 639 N N . THR A 1 81 ? -10.513 -11.776 5.414 1.00 95.31 81 THR A N 1
ATOM 640 C CA . THR A 1 81 ? -11.843 -12.359 5.663 1.00 95.31 81 THR A CA 1
ATOM 641 C C . THR A 1 81 ? -12.793 -11.317 6.254 1.00 95.31 81 THR A C 1
ATOM 643 O O . THR A 1 81 ? -13.958 -11.254 5.878 1.00 95.31 81 THR A O 1
ATOM 646 N N . GLY A 1 82 ? -12.305 -10.443 7.140 1.00 96.12 82 GLY A N 1
ATOM 647 C CA . GLY A 1 82 ? -13.095 -9.336 7.678 1.00 96.12 82 GLY A CA 1
ATOM 648 C C . GLY A 1 82 ? -13.552 -8.345 6.602 1.00 96.12 82 GLY A C 1
ATOM 649 O O . GLY A 1 82 ? -14.689 -7.880 6.646 1.00 96.12 82 GLY A O 1
ATOM 650 N N . LEU A 1 83 ? -12.701 -8.046 5.614 1.00 97.50 83 LEU A N 1
ATOM 651 C CA . LEU A 1 83 ? -13.090 -7.244 4.447 1.00 97.50 83 LEU A CA 1
ATOM 652 C C . LEU A 1 83 ? -14.145 -7.964 3.595 1.00 97.50 83 LEU A C 1
ATOM 654 O O . LEU A 1 83 ? -15.127 -7.337 3.197 1.00 97.50 83 LEU A O 1
ATOM 658 N N . GLN A 1 84 ? -13.984 -9.274 3.389 1.00 96.56 84 GLN A N 1
ATOM 659 C CA . GLN A 1 84 ? -14.923 -10.089 2.618 1.00 96.56 84 GLN A CA 1
ATOM 660 C C . GLN A 1 84 ? -16.311 -10.125 3.265 1.00 96.56 84 GLN A C 1
ATOM 662 O O . GLN A 1 84 ? -17.311 -9.831 2.613 1.00 96.56 84 GLN A O 1
ATOM 667 N N . ASN A 1 85 ? -16.370 -10.361 4.577 1.00 97.06 85 ASN A N 1
ATOM 668 C CA . ASN A 1 85 ? -17.614 -10.364 5.353 1.00 97.06 85 ASN A CA 1
ATOM 669 C C . ASN A 1 85 ? -18.337 -9.010 5.344 1.00 97.06 85 ASN A C 1
ATOM 671 O O . ASN A 1 85 ? -19.546 -8.949 5.545 1.00 97.06 85 ASN A O 1
ATOM 675 N N . ARG A 1 86 ? -17.605 -7.916 5.111 1.00 97.56 86 ARG A N 1
ATOM 676 C CA . ARG A 1 86 ? -18.164 -6.563 4.991 1.00 97.56 86 ARG A CA 1
ATOM 677 C C . ARG A 1 86 ? -18.612 -6.218 3.573 1.00 97.56 86 ARG A C 1
ATOM 679 O O . ARG A 1 86 ? -19.112 -5.117 3.365 1.00 97.56 86 ARG A O 1
ATOM 686 N N . GLY A 1 87 ? -18.451 -7.131 2.619 1.00 96.38 87 GLY A N 1
ATOM 687 C CA . GLY A 1 87 ? -18.970 -7.000 1.262 1.00 96.38 87 GLY A CA 1
ATOM 688 C C . GLY A 1 87 ? -17.909 -6.928 0.173 1.00 96.38 87 GLY A C 1
ATOM 689 O O . GLY A 1 87 ? -18.296 -6.934 -0.987 1.00 96.38 87 GLY A O 1
ATOM 690 N N . VAL A 1 88 ? -16.607 -6.898 0.490 1.00 97.75 88 VAL A N 1
ATOM 691 C CA . VAL A 1 88 ? -15.560 -6.924 -0.547 1.00 97.75 88 VAL A CA 1
ATOM 692 C C . VAL A 1 88 ? -15.524 -8.311 -1.180 1.00 97.75 88 VAL A C 1
ATOM 694 O O . VAL A 1 88 ? -15.028 -9.266 -0.596 1.00 97.75 88 VAL A O 1
ATOM 697 N N . GLN A 1 89 ? -16.067 -8.432 -2.380 1.00 96.12 89 GLN A N 1
ATOM 698 C CA . GLN A 1 89 ? -16.093 -9.681 -3.130 1.00 96.12 89 GLN A CA 1
ATOM 699 C C . GLN A 1 89 ? -14.853 -9.830 -4.001 1.00 96.12 89 GLN A C 1
ATOM 701 O O . GLN A 1 89 ? -14.384 -10.952 -4.185 1.00 96.12 89 GLN A O 1
ATOM 706 N N . ASP A 1 90 ? -14.309 -8.717 -4.505 1.00 96.56 90 ASP A N 1
ATOM 707 C CA . ASP A 1 90 ? -13.186 -8.777 -5.425 1.00 96.56 90 ASP A CA 1
ATOM 708 C C . ASP A 1 90 ? -12.149 -7.655 -5.266 1.00 96.56 90 ASP A C 1
ATOM 710 O O . ASP A 1 90 ? -12.463 -6.477 -5.064 1.00 96.56 90 ASP A O 1
ATOM 714 N N . ILE A 1 91 ? -10.878 -8.040 -5.394 1.00 97.56 91 ILE A N 1
ATOM 715 C CA . ILE A 1 91 ? -9.718 -7.143 -5.400 1.00 97.56 91 ILE A CA 1
ATOM 716 C C . ILE A 1 91 ? -8.922 -7.441 -6.665 1.00 97.56 91 ILE A C 1
ATOM 718 O O . ILE A 1 91 ? -8.434 -8.558 -6.840 1.00 97.56 91 ILE A O 1
ATOM 722 N N . LEU A 1 92 ? -8.775 -6.458 -7.557 1.00 96.62 92 LEU A N 1
ATOM 723 C CA . LEU A 1 92 ? -8.039 -6.681 -8.809 1.00 96.62 92 LEU A CA 1
ATOM 724 C C . LEU A 1 92 ? -6.532 -6.672 -8.556 1.00 96.62 92 LEU A C 1
ATOM 726 O O . LEU A 1 92 ? -5.846 -7.628 -8.908 1.00 96.62 92 LEU A O 1
ATOM 730 N N . ILE A 1 93 ? -6.039 -5.617 -7.901 1.00 95.88 93 ILE A N 1
ATOM 731 C CA . ILE A 1 93 ? -4.625 -5.447 -7.565 1.00 95.88 93 ILE A CA 1
ATOM 732 C C . ILE A 1 93 ? -4.479 -5.172 -6.066 1.00 95.88 93 ILE A C 1
ATOM 734 O O . ILE A 1 93 ? -4.962 -4.158 -5.554 1.00 95.88 93 ILE A O 1
ATOM 738 N N . ALA A 1 94 ? -3.757 -6.045 -5.368 1.00 95.25 94 ALA A N 1
ATOM 739 C CA . ALA A 1 94 ? -3.365 -5.843 -3.979 1.00 95.25 94 ALA A CA 1
ATOM 740 C C . ALA A 1 94 ? -1.911 -5.352 -3.925 1.00 95.25 94 ALA A C 1
ATOM 742 O O . ALA A 1 94 ? -0.983 -6.091 -4.242 1.00 95.25 94 ALA A O 1
ATOM 743 N N . CYS A 1 95 ? -1.711 -4.092 -3.546 1.00 92.50 95 CYS A N 1
ATOM 744 C CA . CYS A 1 95 ? -0.395 -3.483 -3.386 1.00 92.50 95 CYS A CA 1
ATOM 745 C C . CYS A 1 95 ? 0.075 -3.640 -1.941 1.00 92.50 95 CYS A C 1
ATOM 747 O O . CYS A 1 95 ? -0.505 -3.038 -1.035 1.00 92.50 95 CYS A O 1
ATOM 749 N N . VAL A 1 96 ? 1.132 -4.417 -1.732 1.00 90.12 96 VAL A N 1
ATOM 750 C CA . VAL A 1 96 ? 1.621 -4.766 -0.391 1.00 90.12 96 VAL A CA 1
ATOM 751 C C . VAL A 1 96 ? 3.105 -4.490 -0.236 1.00 90.12 96 VAL A C 1
ATOM 753 O O . VAL A 1 96 ? 3.830 -4.329 -1.219 1.00 90.12 96 VAL A O 1
ATOM 756 N N . ASP A 1 97 ? 3.570 -4.417 1.002 1.00 83.00 97 ASP A N 1
ATOM 757 C CA . ASP A 1 97 ? 4.992 -4.489 1.296 1.00 83.00 97 ASP A CA 1
ATOM 758 C C . ASP A 1 97 ? 5.506 -5.940 1.197 1.00 83.00 97 ASP A C 1
ATOM 760 O O . ASP A 1 97 ? 4.751 -6.896 1.027 1.00 83.00 97 ASP A O 1
ATOM 764 N N . GLY A 1 98 ? 6.827 -6.116 1.238 1.00 75.94 98 GLY A N 1
ATOM 765 C CA . GLY A 1 98 ? 7.490 -7.408 1.003 1.00 75.94 98 GLY A CA 1
ATOM 766 C C . GLY A 1 98 ? 7.387 -8.397 2.160 1.00 75.94 98 GLY A C 1
ATOM 767 O O . GLY A 1 98 ? 8.348 -9.122 2.423 1.00 75.94 98 GLY A O 1
ATOM 768 N N . LEU A 1 99 ? 6.272 -8.400 2.895 1.00 78.19 99 LEU A N 1
ATOM 769 C CA . LEU A 1 99 ? 6.060 -9.297 4.022 1.00 78.19 99 LEU A CA 1
ATOM 770 C C . LEU A 1 99 ? 5.876 -10.739 3.543 1.00 78.19 99 LEU A C 1
ATOM 772 O O . LEU A 1 99 ? 5.023 -11.059 2.713 1.00 78.19 99 LEU A O 1
ATOM 776 N N . LYS A 1 100 ? 6.689 -11.637 4.104 1.00 75.06 100 LYS A N 1
ATOM 777 C CA . LYS A 1 100 ? 6.645 -13.067 3.782 1.00 75.06 100 LYS A CA 1
ATOM 778 C C . LYS A 1 100 ? 5.287 -13.666 4.153 1.00 75.06 100 LYS A C 1
ATOM 780 O O . LYS A 1 100 ? 4.775 -13.418 5.241 1.00 75.06 100 LYS A O 1
ATOM 785 N N . GLY A 1 101 ? 4.730 -14.480 3.258 1.00 77.25 101 GLY A N 1
ATOM 786 C CA . GLY A 1 101 ? 3.437 -15.150 3.446 1.00 77.25 101 GLY A CA 1
ATOM 787 C C . GLY A 1 101 ? 2.215 -14.234 3.315 1.00 77.25 101 GLY A C 1
ATOM 788 O O . GLY A 1 101 ? 1.085 -14.706 3.418 1.00 77.25 101 GLY A O 1
ATOM 789 N N . PHE A 1 102 ? 2.409 -12.932 3.077 1.00 84.75 102 PHE A N 1
ATOM 790 C CA . PHE A 1 102 ? 1.297 -12.019 2.845 1.00 84.75 102 PHE A CA 1
ATOM 791 C C . PHE A 1 102 ? 0.617 -12.247 1.481 1.00 84.75 102 PHE A C 1
ATOM 793 O O . PHE A 1 102 ? -0.613 -12.332 1.459 1.00 84.75 102 PHE A O 1
ATOM 800 N N . PRO A 1 103 ? 1.355 -12.452 0.367 1.00 88.31 103 PRO A N 1
ATOM 801 C CA . PRO A 1 103 ? 0.736 -12.811 -0.911 1.00 88.31 103 PRO A CA 1
ATOM 802 C C . PRO A 1 103 ? -0.138 -14.070 -0.822 1.00 88.31 103 PRO A C 1
ATOM 804 O O . PRO A 1 103 ? -1.241 -14.091 -1.361 1.00 88.31 103 PRO A O 1
ATOM 807 N N . ASP A 1 104 ? 0.306 -15.082 -0.071 1.00 88.81 104 ASP A N 1
ATOM 808 C CA . ASP A 1 104 ? -0.439 -16.332 0.113 1.00 88.81 104 ASP A CA 1
ATOM 809 C C . ASP A 1 104 ? -1.754 -16.100 0.867 1.00 88.81 104 ASP A C 1
ATOM 811 O O . ASP A 1 104 ? -2.799 -16.630 0.485 1.00 88.81 104 ASP A O 1
ATOM 815 N N . ALA A 1 105 ? -1.738 -15.259 1.909 1.00 90.81 105 ALA A N 1
ATOM 816 C CA . ALA A 1 105 ? -2.949 -14.892 2.641 1.00 90.81 105 ALA A CA 1
ATOM 817 C C . ALA A 1 105 ? -3.950 -14.142 1.745 1.00 90.81 105 ALA A C 1
ATOM 819 O O . ALA A 1 105 ? -5.150 -14.405 1.818 1.00 90.81 105 ALA A O 1
ATOM 820 N N . ILE A 1 106 ? -3.461 -13.251 0.872 1.00 93.31 106 ILE A N 1
ATOM 821 C CA . ILE A 1 106 ? -4.291 -12.533 -0.108 1.00 93.31 106 ILE A CA 1
ATOM 822 C C . ILE A 1 106 ? -4.938 -13.516 -1.070 1.00 93.31 106 ILE A C 1
ATOM 824 O O . ILE A 1 106 ? -6.160 -13.524 -1.176 1.00 93.31 106 ILE A O 1
ATOM 828 N N . ASN A 1 107 ? -4.148 -14.386 -1.694 1.00 94.56 107 ASN A N 1
ATOM 829 C CA . ASN A 1 107 ? -4.642 -15.347 -2.678 1.00 94.56 107 ASN A CA 1
ATOM 830 C C . ASN A 1 107 ? -5.523 -16.441 -2.055 1.00 94.56 107 ASN A C 1
ATOM 832 O O . ASN A 1 107 ? -6.322 -17.058 -2.749 1.00 94.56 107 ASN A O 1
ATOM 836 N N . THR A 1 108 ? -5.437 -16.662 -0.741 1.00 94.69 108 THR A N 1
ATOM 837 C CA . THR A 1 108 ? -6.366 -17.554 -0.032 1.00 94.69 108 THR A CA 1
ATOM 838 C C . THR A 1 108 ? -7.781 -16.966 0.032 1.00 94.69 108 THR A C 1
ATOM 840 O O . THR A 1 108 ? -8.752 -17.703 -0.114 1.00 94.69 108 THR A O 1
ATOM 843 N N . VAL A 1 109 ? -7.920 -15.651 0.250 1.00 95.88 109 VAL A N 1
ATOM 844 C CA . VAL A 1 109 ? -9.238 -14.987 0.370 1.00 95.88 109 VAL A CA 1
ATOM 845 C C . VAL A 1 109 ? -9.738 -14.447 -0.968 1.00 95.88 109 VAL A C 1
ATOM 847 O O . VAL A 1 109 ? -10.929 -14.525 -1.259 1.00 95.88 109 VAL A O 1
ATOM 850 N N . TYR A 1 110 ? -8.828 -13.931 -1.792 1.00 96.50 110 TYR A N 1
ATOM 851 C CA . TYR A 1 110 ? -9.082 -13.359 -3.111 1.00 96.50 110 TYR A CA 1
ATOM 852 C C . TYR A 1 110 ? -8.182 -14.049 -4.151 1.00 96.50 110 TYR A C 1
ATOM 854 O O . TYR A 1 110 ? -7.176 -13.473 -4.566 1.00 96.50 110 TYR A O 1
ATOM 862 N N . PRO A 1 111 ? -8.520 -15.271 -4.606 1.00 95.56 111 PRO A N 1
ATOM 863 C CA . PRO A 1 111 ? -7.642 -16.084 -5.460 1.00 95.56 111 PRO A CA 1
ATOM 864 C C . PRO A 1 111 ? -7.259 -15.447 -6.795 1.00 95.56 111 PRO A C 1
ATOM 866 O O . PRO A 1 111 ? -6.213 -15.753 -7.355 1.00 95.56 111 PRO A O 1
ATOM 869 N N . ASN A 1 112 ? -8.104 -14.549 -7.301 1.00 95.25 112 ASN A N 1
ATOM 870 C CA . ASN A 1 112 ? -7.875 -13.857 -8.565 1.00 95.25 112 ASN A CA 1
ATOM 871 C C . ASN A 1 112 ? -7.119 -12.529 -8.387 1.00 95.25 112 ASN A C 1
ATOM 873 O O . ASN A 1 112 ? -6.837 -11.852 -9.377 1.00 95.25 112 ASN A O 1
ATOM 877 N N . ALA A 1 113 ? -6.833 -12.098 -7.155 1.00 96.00 113 ALA A N 1
ATOM 878 C CA . ALA A 1 113 ? -6.132 -10.845 -6.917 1.00 96.00 113 ALA A CA 1
ATOM 879 C C . ALA A 1 113 ? -4.688 -10.928 -7.417 1.00 96.00 113 ALA A C 1
ATOM 881 O O . ALA A 1 113 ? -3.947 -11.856 -7.106 1.00 96.00 113 ALA A O 1
ATOM 882 N N . GLN A 1 114 ? -4.263 -9.922 -8.178 1.00 95.06 114 GLN A N 1
ATOM 883 C CA . GLN A 1 114 ? -2.866 -9.791 -8.562 1.00 95.06 114 GLN A CA 1
ATOM 884 C C . GLN A 1 114 ? -2.119 -9.068 -7.444 1.00 95.06 114 GLN A C 1
ATOM 886 O O . GLN A 1 114 ? -2.390 -7.903 -7.137 1.00 95.06 114 GLN A O 1
ATOM 891 N N . VAL A 1 115 ? -1.187 -9.770 -6.804 1.00 93.81 115 VAL A N 1
ATOM 892 C CA . VAL A 1 115 ? -0.373 -9.198 -5.731 1.00 93.81 115 VAL A CA 1
ATOM 893 C C . VAL A 1 115 ? 0.805 -8.456 -6.348 1.00 93.81 115 VAL A C 1
ATOM 895 O O . VAL A 1 115 ? 1.655 -9.041 -7.014 1.00 93.81 115 VAL A O 1
ATOM 898 N N . GLN A 1 116 ? 0.848 -7.150 -6.111 1.00 92.06 116 GLN A N 1
ATOM 899 C CA . GLN A 1 116 ? 1.906 -6.261 -6.558 1.00 92.06 116 GLN A CA 1
ATOM 900 C C . GLN A 1 116 ? 2.763 -5.842 -5.365 1.00 92.06 116 GLN A C 1
ATOM 902 O O . GLN A 1 116 ? 2.262 -5.240 -4.412 1.00 92.06 116 GLN A O 1
ATOM 907 N N . LEU A 1 117 ? 4.078 -6.059 -5.451 1.00 91.19 117 LEU A N 1
ATOM 908 C CA . LEU A 1 117 ? 4.988 -5.504 -4.456 1.00 91.19 117 LEU A CA 1
ATOM 909 C C . LEU A 1 117 ? 5.101 -3.983 -4.616 1.00 91.19 117 LEU A C 1
ATOM 911 O O . LEU A 1 117 ? 5.344 -3.465 -5.708 1.00 91.19 117 LEU A O 1
ATOM 915 N N . CYS A 1 118 ? 4.955 -3.237 -3.527 1.00 88.69 118 CYS A N 1
ATOM 916 C CA . CYS A 1 118 ? 4.977 -1.786 -3.585 1.00 88.69 118 CYS A CA 1
ATOM 917 C C . CYS A 1 118 ? 6.376 -1.248 -3.933 1.00 88.69 118 CYS A C 1
ATOM 919 O O . CYS A 1 118 ? 7.316 -1.294 -3.133 1.00 88.69 118 CYS A O 1
ATOM 921 N N . ILE A 1 119 ? 6.492 -0.646 -5.121 1.00 89.19 119 ILE A N 1
ATOM 922 C CA . ILE A 1 119 ? 7.723 -0.004 -5.607 1.00 89.19 119 ILE A CA 1
ATOM 923 C C . ILE A 1 119 ? 8.157 1.133 -4.679 1.00 89.19 119 ILE A C 1
ATOM 925 O O . ILE A 1 119 ? 9.348 1.318 -4.443 1.00 89.19 119 ILE A O 1
ATOM 929 N N . VAL A 1 120 ? 7.208 1.893 -4.119 1.00 86.88 120 VAL A N 1
ATOM 930 C CA . VAL A 1 120 ? 7.525 3.003 -3.209 1.00 86.88 120 VAL A CA 1
ATOM 931 C C . VAL A 1 120 ? 8.223 2.480 -1.955 1.00 86.88 120 VAL A C 1
ATOM 933 O O . VAL A 1 120 ? 9.256 3.028 -1.567 1.00 86.88 120 VAL A O 1
ATOM 936 N N . HIS A 1 121 ? 7.726 1.394 -1.357 1.00 88.19 121 HIS A N 1
ATOM 937 C CA . HIS A 1 121 ? 8.381 0.756 -0.213 1.00 88.19 121 HIS A CA 1
ATOM 938 C C . HIS A 1 121 ? 9.756 0.202 -0.583 1.00 88.19 121 HIS A C 1
ATOM 940 O O . HIS A 1 121 ? 10.700 0.419 0.178 1.00 88.19 121 HIS A O 1
ATOM 946 N N . MET A 1 122 ? 9.904 -0.412 -1.762 1.00 90.25 122 MET A N 1
ATOM 947 C CA . MET A 1 122 ? 11.201 -0.890 -2.259 1.00 90.25 122 MET A CA 1
ATOM 948 C C . MET A 1 122 ? 12.218 0.242 -2.415 1.00 90.25 122 MET A C 1
ATOM 950 O O . MET A 1 122 ? 13.303 0.178 -1.840 1.00 90.25 122 MET A O 1
ATOM 954 N N . VAL A 1 123 ? 11.851 1.329 -3.098 1.00 91.69 123 VAL A N 1
ATOM 955 C CA . VAL A 1 123 ? 12.717 2.505 -3.265 1.00 91.69 123 VAL A CA 1
ATOM 956 C C . VAL A 1 123 ? 13.063 3.109 -1.904 1.00 91.69 123 VAL A C 1
ATOM 958 O O . VAL A 1 123 ? 14.227 3.381 -1.620 1.00 91.69 123 VAL A O 1
ATOM 961 N N . ARG A 1 124 ? 12.083 3.288 -1.011 1.00 89.00 124 ARG A N 1
ATOM 962 C CA . ARG A 1 124 ? 12.331 3.833 0.334 1.00 89.00 124 ARG A CA 1
ATOM 963 C C . ARG A 1 124 ? 13.255 2.948 1.157 1.00 89.00 124 ARG A C 1
ATOM 965 O O . ARG A 1 124 ? 14.081 3.485 1.892 1.00 89.00 124 ARG A O 1
ATOM 972 N N . TYR A 1 125 ? 13.109 1.628 1.061 1.00 91.38 125 TYR A N 1
ATOM 973 C CA . TYR A 1 125 ? 13.993 0.674 1.719 1.00 91.38 125 TYR A CA 1
ATOM 974 C C . TYR A 1 125 ? 15.425 0.824 1.200 1.00 91.38 125 TYR A C 1
ATOM 976 O O . TYR A 1 125 ? 16.331 1.022 2.006 1.00 91.38 125 TYR A O 1
ATOM 984 N N . SER A 1 126 ? 15.618 0.849 -0.122 1.00 94.06 126 SER A N 1
ATOM 985 C CA . SER A 1 126 ? 16.929 1.053 -0.749 1.00 94.06 126 SER A CA 1
ATOM 986 C C . SER A 1 126 ? 17.600 2.346 -0.285 1.00 94.06 126 SER A C 1
ATOM 988 O O . SER A 1 126 ? 18.757 2.343 0.127 1.00 94.06 126 SER A O 1
ATOM 990 N N . MET A 1 127 ? 16.848 3.446 -0.245 1.00 94.81 127 MET A N 1
ATOM 991 C CA . MET A 1 127 ? 17.363 4.774 0.108 1.00 94.81 127 MET A CA 1
ATOM 992 C C . MET A 1 127 ? 17.796 4.922 1.579 1.00 94.81 127 MET A C 1
ATOM 994 O O . MET A 1 127 ? 18.382 5.950 1.931 1.00 94.81 127 MET A O 1
ATOM 998 N N . LYS A 1 128 ? 17.535 3.927 2.446 1.00 93.81 128 LYS A N 1
ATOM 999 C CA . LYS A 1 128 ? 18.068 3.883 3.823 1.00 93.81 128 LYS A CA 1
ATOM 1000 C C . LYS A 1 128 ? 19.565 3.579 3.864 1.00 93.81 128 LYS A C 1
ATOM 1002 O O . LYS A 1 128 ? 20.229 4.019 4.794 1.00 93.81 128 LYS A O 1
ATOM 1007 N N . PHE A 1 129 ? 20.076 2.850 2.873 1.00 94.06 129 PHE A N 1
ATOM 1008 C CA . PHE A 1 129 ? 21.479 2.424 2.801 1.00 94.06 129 PHE A CA 1
ATOM 1009 C C . PHE A 1 129 ? 22.355 3.399 2.008 1.00 94.06 129 PHE A C 1
ATOM 1011 O O . PHE A 1 129 ? 23.575 3.278 2.005 1.00 94.06 129 PHE A O 1
ATOM 1018 N N . VAL A 1 130 ? 21.733 4.367 1.332 1.00 95.94 130 VAL A N 1
ATOM 1019 C CA . VAL A 1 130 ? 22.411 5.285 0.418 1.00 95.94 130 VAL A CA 1
ATOM 1020 C C . VAL A 1 130 ? 22.721 6.602 1.148 1.00 95.94 130 VAL A C 1
ATOM 1022 O O . VAL A 1 130 ? 21.790 7.262 1.633 1.00 95.94 130 VAL A O 1
ATOM 1025 N N . PRO A 1 131 ? 23.996 7.026 1.237 1.00 96.12 131 PRO A N 1
ATOM 1026 C CA . PRO A 1 131 ? 24.386 8.309 1.811 1.00 96.12 131 PRO A CA 1
ATOM 1027 C C . PRO A 1 131 ? 23.892 9.473 0.950 1.00 96.12 131 PRO A C 1
ATOM 1029 O O . PRO A 1 131 ? 23.629 9.334 -0.242 1.00 96.12 131 PRO A O 1
ATOM 1032 N N . TRP A 1 132 ? 23.757 10.652 1.560 1.00 95.56 132 TRP A N 1
ATOM 1033 C CA . TRP A 1 132 ? 23.124 11.811 0.924 1.00 95.56 132 TRP A CA 1
ATOM 1034 C C . TRP A 1 132 ? 23.760 12.227 -0.411 1.00 95.56 132 TRP A C 1
ATOM 1036 O O . TRP A 1 132 ? 23.027 12.599 -1.325 1.00 95.56 132 TRP A O 1
ATOM 1046 N N . THR A 1 133 ? 25.082 12.092 -0.537 1.00 97.06 133 THR A N 1
ATOM 1047 C CA . THR A 1 133 ?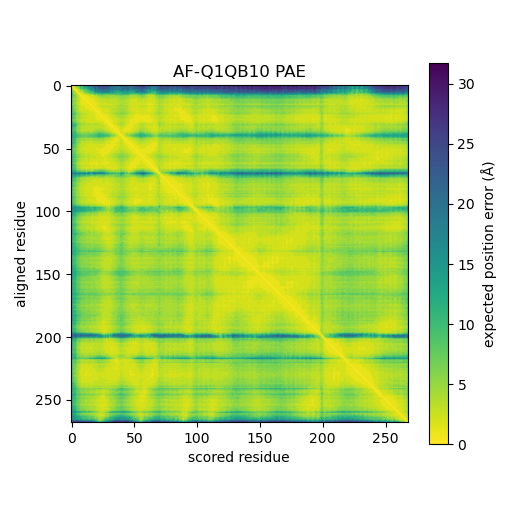 25.863 12.402 -1.746 1.00 97.06 133 THR A CA 1
ATOM 1048 C C . THR A 1 133 ? 25.382 11.639 -2.976 1.00 97.06 133 THR A C 1
ATOM 1050 O O . THR A 1 133 ? 25.256 12.217 -4.051 1.00 97.06 133 THR A O 1
ATOM 1053 N N . ASP A 1 134 ? 25.049 10.360 -2.809 1.00 97.12 134 ASP A N 1
ATOM 1054 C CA . ASP A 1 134 ? 24.702 9.461 -3.912 1.00 97.12 134 ASP A CA 1
ATOM 1055 C C . ASP A 1 134 ? 23.186 9.334 -4.117 1.00 97.12 134 ASP A C 1
ATOM 1057 O O . ASP A 1 134 ? 22.733 8.874 -5.164 1.00 97.12 134 ASP A O 1
ATOM 1061 N N . LYS A 1 135 ? 22.370 9.789 -3.151 1.00 95.25 135 LYS A N 1
ATOM 1062 C CA . LYS A 1 135 ? 20.903 9.633 -3.173 1.00 95.25 135 LYS A CA 1
ATOM 1063 C C . LYS A 1 135 ? 20.263 10.093 -4.477 1.00 95.25 135 LYS A C 1
ATOM 1065 O O . LYS A 1 135 ? 19.343 9.439 -4.956 1.00 95.25 135 LYS A O 1
ATOM 1070 N N . LYS A 1 136 ? 20.699 11.224 -5.035 1.00 96.62 136 LYS A N 1
ATOM 1071 C CA . LYS A 1 136 ? 20.098 11.763 -6.263 1.00 96.62 136 LYS A CA 1
ATOM 1072 C C . LYS A 1 136 ? 20.351 10.844 -7.462 1.00 96.62 136 LYS A C 1
ATOM 1074 O O . LYS A 1 136 ? 19.412 10.592 -8.211 1.00 96.62 136 LYS A O 1
ATOM 1079 N N . ALA A 1 137 ? 21.583 10.361 -7.620 1.00 97.44 137 ALA A N 1
ATOM 1080 C CA . ALA A 1 137 ? 21.969 9.485 -8.723 1.00 97.44 137 ALA A CA 1
ATOM 1081 C C . ALA A 1 137 ? 21.306 8.109 -8.576 1.00 97.44 137 ALA A C 1
ATOM 1083 O O . ALA A 1 137 ? 20.555 7.696 -9.453 1.00 97.44 137 ALA A O 1
ATOM 1084 N N . VAL A 1 138 ? 21.423 7.492 -7.396 1.00 97.06 138 VAL A N 1
ATOM 1085 C CA . VAL A 1 138 ? 20.786 6.198 -7.107 1.00 97.06 138 VAL A CA 1
ATOM 1086 C C . VAL A 1 138 ? 19.269 6.253 -7.307 1.00 97.06 138 VAL A C 1
ATOM 1088 O O . VAL A 1 138 ? 18.688 5.343 -7.887 1.00 97.06 138 VAL A O 1
ATOM 1091 N N . ALA A 1 139 ? 18.595 7.324 -6.874 1.00 95.44 139 ALA A N 1
ATOM 1092 C CA . ALA A 1 139 ? 17.154 7.461 -7.087 1.00 95.44 139 ALA A CA 1
ATOM 1093 C C . ALA A 1 139 ? 16.771 7.594 -8.570 1.00 95.44 139 ALA A C 1
ATOM 1095 O O . ALA A 1 139 ? 15.687 7.149 -8.950 1.00 95.44 139 ALA A O 1
ATOM 1096 N N . ALA A 1 140 ? 17.621 8.218 -9.391 1.00 96.88 140 ALA A N 1
ATOM 1097 C CA . ALA A 1 140 ? 17.403 8.326 -10.829 1.00 96.88 140 ALA A CA 1
ATOM 1098 C C . ALA A 1 140 ? 17.545 6.959 -11.511 1.00 96.88 140 ALA A C 1
ATOM 1100 O O . ALA A 1 140 ? 16.661 6.582 -12.280 1.00 96.88 140 ALA A O 1
ATOM 1101 N N . ASP A 1 141 ? 18.566 6.186 -11.149 1.00 96.75 141 ASP A N 1
ATOM 1102 C CA . ASP A 1 141 ? 18.796 4.862 -11.735 1.00 96.75 141 ASP A CA 1
ATOM 1103 C C . ASP A 1 141 ? 17.741 3.851 -11.265 1.00 96.75 141 ASP A C 1
ATOM 1105 O O . ASP A 1 141 ? 17.174 3.121 -12.075 1.00 96.75 141 ASP A O 1
ATOM 1109 N N . LEU A 1 142 ? 17.336 3.892 -9.987 1.00 95.38 142 LEU A N 1
ATOM 1110 C CA . LEU A 1 142 ? 16.178 3.122 -9.510 1.00 95.38 142 LEU A CA 1
ATOM 1111 C C . LEU A 1 142 ? 14.900 3.493 -10.274 1.00 95.38 142 LEU A C 1
ATOM 1113 O O . LEU A 1 142 ? 14.077 2.626 -10.565 1.00 95.38 142 LEU A O 1
ATOM 1117 N N . LYS A 1 143 ? 14.722 4.777 -10.619 1.00 93.94 143 LYS A N 1
ATOM 1118 C CA . LYS A 1 143 ? 13.594 5.240 -11.436 1.00 93.94 143 LYS A CA 1
ATOM 1119 C C . LYS A 1 143 ? 13.650 4.728 -12.869 1.00 93.94 143 LYS A C 1
ATOM 1121 O O . LYS A 1 143 ? 12.584 4.501 -13.435 1.00 93.94 143 LYS A O 1
ATOM 1126 N N . ALA A 1 144 ? 14.832 4.513 -13.437 1.00 95.19 144 ALA A N 1
ATOM 1127 C CA . ALA A 1 144 ? 14.961 3.887 -14.749 1.00 95.19 144 ALA A CA 1
ATOM 1128 C C . ALA A 1 144 ? 14.425 2.444 -14.738 1.00 95.19 144 ALA A C 1
ATOM 1130 O O . ALA A 1 144 ? 13.763 2.039 -15.690 1.00 95.19 144 ALA A O 1
ATOM 1131 N N . ILE A 1 145 ? 14.610 1.703 -13.638 1.00 94.44 145 ILE A N 1
ATOM 1132 C CA . ILE A 1 145 ? 14.101 0.329 -13.489 1.00 94.44 145 ILE A CA 1
ATOM 1133 C C . ILE A 1 145 ? 12.569 0.309 -13.530 1.00 94.44 145 ILE A C 1
ATOM 1135 O O . ILE A 1 145 ? 11.976 -0.234 -14.456 1.00 94.44 145 ILE A O 1
ATOM 1139 N N . TYR A 1 146 ? 11.894 0.935 -12.559 1.00 90.12 146 TYR A N 1
ATOM 1140 C CA . TYR A 1 146 ? 10.424 0.887 -12.500 1.00 90.12 146 TYR A CA 1
ATOM 1141 C C . TYR A 1 146 ? 9.733 1.811 -13.513 1.00 90.12 146 TYR A C 1
ATOM 1143 O O . TYR A 1 146 ? 8.527 1.712 -13.729 1.00 90.12 146 TYR A O 1
ATOM 1151 N N . GLY A 1 147 ? 10.470 2.740 -14.120 1.00 90.88 147 GLY A N 1
ATOM 1152 C CA . GLY A 1 147 ? 9.988 3.597 -15.199 1.00 90.88 147 GLY A CA 1
ATOM 1153 C C . GLY A 1 147 ? 10.055 2.949 -16.582 1.00 90.88 147 GLY A C 1
ATOM 1154 O O . GLY A 1 147 ? 9.540 3.546 -17.525 1.00 90.88 147 GLY A O 1
ATOM 1155 N N . ALA A 1 148 ? 10.671 1.770 -16.705 1.00 93.31 148 ALA A N 1
ATOM 1156 C CA . ALA A 1 148 ? 10.830 1.057 -17.963 1.00 93.31 148 ALA A CA 1
ATOM 1157 C C . ALA A 1 148 ? 9.488 0.651 -18.587 1.00 93.31 148 ALA A C 1
ATOM 1159 O O . ALA A 1 148 ? 8.502 0.374 -17.898 1.00 93.31 148 ALA A O 1
ATOM 1160 N N . ASP A 1 149 ? 9.451 0.597 -19.917 1.00 90.44 149 ASP A N 1
ATOM 1161 C CA . ASP A 1 149 ? 8.226 0.302 -20.658 1.00 90.44 149 ASP A CA 1
ATOM 1162 C C . ASP A 1 149 ? 7.860 -1.179 -20.631 1.00 90.44 149 ASP A C 1
ATOM 1164 O O . ASP A 1 149 ? 6.669 -1.485 -20.511 1.00 90.44 149 ASP A O 1
ATOM 1168 N N . THR A 1 150 ? 8.865 -2.055 -20.669 1.00 91.81 150 THR A N 1
ATOM 1169 C CA . THR A 1 150 ? 8.725 -3.513 -20.660 1.00 91.81 150 THR A CA 1
ATOM 1170 C C . THR A 1 150 ? 9.563 -4.140 -19.547 1.00 91.81 150 THR A C 1
ATOM 1172 O O . THR A 1 150 ? 10.433 -3.487 -18.962 1.00 91.81 150 THR A O 1
ATOM 1175 N N . HIS A 1 151 ? 9.284 -5.410 -19.253 1.00 92.31 151 HIS A N 1
ATOM 1176 C CA . HIS A 1 151 ? 10.018 -6.187 -18.254 1.00 92.31 151 HIS A CA 1
ATOM 1177 C C . HIS A 1 151 ? 11.495 -6.357 -18.638 1.00 92.31 151 HIS A C 1
ATOM 1179 O O . HIS A 1 151 ? 12.358 -6.169 -17.788 1.00 92.31 151 HIS A O 1
ATOM 1185 N N . GLU A 1 152 ? 11.791 -6.585 -19.916 1.00 94.19 152 GLU A N 1
ATOM 1186 C CA . GLU A 1 152 ? 13.149 -6.808 -20.424 1.00 94.19 152 GLU A CA 1
ATOM 1187 C C . GLU A 1 152 ? 14.013 -5.551 -20.265 1.00 94.19 152 GLU A C 1
ATOM 1189 O O . GLU A 1 152 ? 15.164 -5.618 -19.837 1.00 94.19 152 GLU A O 1
ATOM 1194 N N . ILE A 1 153 ? 13.440 -4.373 -20.546 1.00 95.19 153 ILE A N 1
ATOM 1195 C CA . ILE A 1 153 ? 14.128 -3.091 -20.335 1.00 95.19 153 ILE A CA 1
ATOM 1196 C C . ILE A 1 153 ? 14.356 -2.859 -18.837 1.00 95.19 153 ILE A C 1
ATOM 1198 O O . ILE A 1 153 ? 15.408 -2.363 -18.436 1.00 95.19 153 ILE A O 1
ATOM 1202 N N . ALA A 1 154 ? 13.383 -3.212 -17.996 1.00 95.31 154 ALA A N 1
ATOM 1203 C CA . ALA A 1 154 ? 13.516 -3.071 -16.552 1.00 95.31 154 ALA A CA 1
ATOM 1204 C C . ALA A 1 154 ? 14.626 -3.967 -15.987 1.00 95.31 154 ALA A C 1
ATOM 1206 O O . ALA A 1 154 ? 15.383 -3.529 -15.123 1.00 95.31 154 ALA A O 1
ATOM 1207 N N . GLU A 1 155 ? 14.734 -5.195 -16.491 1.00 95.69 155 GLU A N 1
ATOM 1208 C CA . GLU A 1 155 ? 15.775 -6.153 -16.125 1.00 95.69 155 GLU A CA 1
ATOM 1209 C C . GLU A 1 155 ? 17.157 -5.667 -16.571 1.00 95.69 155 GLU A C 1
ATOM 1211 O O . GLU A 1 155 ? 18.073 -5.599 -15.755 1.00 95.69 155 GLU A O 1
ATOM 1216 N N . ALA A 1 156 ? 17.290 -5.188 -17.811 1.00 97.25 156 ALA A N 1
ATOM 1217 C CA . ALA A 1 156 ? 18.531 -4.578 -18.292 1.00 97.25 156 ALA A CA 1
ATOM 1218 C C . ALA A 1 156 ? 18.947 -3.347 -17.460 1.00 97.25 156 ALA A C 1
ATOM 1220 O O . ALA A 1 156 ? 20.132 -3.145 -17.172 1.00 97.25 156 ALA A O 1
ATOM 1221 N N . ASN A 1 157 ? 17.978 -2.535 -17.024 1.00 97.25 157 ASN A N 1
ATOM 1222 C CA . ASN A 1 157 ? 18.231 -1.407 -16.128 1.00 97.25 157 ASN A CA 1
ATOM 1223 C C . ASN A 1 157 ? 18.655 -1.868 -14.725 1.00 97.25 157 ASN A C 1
ATOM 1225 O O . ASN A 1 157 ? 19.483 -1.205 -14.104 1.00 97.25 157 ASN A O 1
ATOM 1229 N N . LEU A 1 158 ? 18.125 -2.990 -14.222 1.00 96.88 158 LEU A N 1
ATOM 1230 C CA . LEU A 1 158 ? 18.547 -3.574 -12.947 1.00 96.88 158 LEU A CA 1
ATOM 1231 C C . LEU A 1 158 ? 19.982 -4.117 -13.025 1.00 96.88 158 LEU A C 1
ATOM 1233 O O . LEU A 1 158 ? 20.757 -3.896 -12.099 1.00 96.88 158 LEU A O 1
ATOM 1237 N N . GLU A 1 159 ? 20.358 -4.752 -14.134 1.00 97.69 159 GLU A N 1
ATOM 1238 C CA . GLU A 1 159 ? 21.736 -5.202 -14.374 1.00 97.69 159 GLU A CA 1
ATOM 1239 C C . GLU A 1 159 ? 22.707 -4.020 -14.504 1.00 97.69 159 GLU A C 1
ATOM 1241 O O . GLU A 1 159 ? 23.780 -4.017 -13.905 1.00 97.69 159 GLU A O 1
ATOM 1246 N N . SER A 1 160 ? 22.300 -2.952 -15.197 1.00 97.62 160 SER A N 1
ATOM 1247 C CA . SER A 1 160 ? 23.085 -1.709 -15.284 1.00 97.62 160 SER A CA 1
ATOM 1248 C C . SER A 1 160 ? 23.244 -1.034 -13.917 1.00 97.62 160 SER A C 1
ATOM 1250 O O . SER A 1 160 ? 24.306 -0.496 -13.588 1.00 97.62 160 SER A O 1
ATOM 1252 N N . PHE A 1 161 ? 22.190 -1.082 -13.097 1.00 97.81 161 PHE A N 1
ATOM 1253 C CA . PHE A 1 161 ? 22.227 -0.610 -11.719 1.00 97.81 161 PHE A CA 1
ATOM 1254 C C . PHE A 1 161 ? 23.203 -1.439 -10.874 1.00 97.81 161 PHE A C 1
ATOM 1256 O O . PHE A 1 161 ? 23.977 -0.851 -10.123 1.00 97.81 161 PHE A O 1
ATOM 1263 N N . ASP A 1 162 ? 23.206 -2.770 -11.006 1.00 97.81 162 ASP A N 1
ATOM 1264 C CA . ASP A 1 162 ? 24.163 -3.648 -10.318 1.00 97.81 162 ASP A CA 1
ATOM 1265 C C . ASP A 1 162 ? 25.605 -3.357 -10.750 1.00 97.81 162 ASP A C 1
ATOM 1267 O O . ASP A 1 162 ? 26.469 -3.142 -9.908 1.00 97.81 162 ASP A O 1
ATOM 1271 N N . ALA A 1 163 ? 25.863 -3.202 -12.048 1.00 97.75 163 ALA A N 1
ATOM 1272 C CA . ALA A 1 163 ? 27.197 -2.859 -12.540 1.00 97.75 163 ALA A CA 1
ATOM 1273 C C . ALA A 1 163 ? 27.719 -1.513 -11.995 1.00 97.75 163 ALA A C 1
ATOM 1275 O O . ALA A 1 163 ? 28.917 -1.351 -11.778 1.00 97.75 163 ALA A O 1
ATOM 1276 N N . THR A 1 164 ? 26.830 -0.541 -11.764 1.00 97.31 164 THR A N 1
ATOM 1277 C CA . THR A 1 164 ? 27.209 0.803 -11.288 1.00 97.31 164 THR A CA 1
ATOM 1278 C C . THR A 1 164 ? 27.299 0.883 -9.762 1.00 97.31 164 THR A C 1
ATOM 1280 O O . THR A 1 164 ? 28.177 1.548 -9.211 1.00 97.31 164 THR A O 1
ATOM 1283 N N . TRP A 1 165 ? 26.363 0.241 -9.061 1.00 97.50 165 TRP A N 1
ATOM 1284 C CA . TRP A 1 165 ? 26.139 0.426 -7.626 1.00 97.50 165 TRP A CA 1
ATOM 1285 C C . TRP A 1 165 ? 26.305 -0.849 -6.801 1.00 97.50 165 TRP A C 1
ATOM 1287 O O . TRP A 1 165 ? 26.296 -0.755 -5.574 1.00 97.50 165 TRP A O 1
ATOM 1297 N N . GLY A 1 166 ? 26.454 -2.016 -7.422 1.00 95.44 166 GLY A N 1
ATOM 1298 C CA . GLY A 1 166 ? 26.509 -3.323 -6.767 1.00 95.44 166 GLY A CA 1
ATOM 1299 C C . GLY A 1 166 ? 27.649 -3.456 -5.771 1.00 95.44 166 GLY A C 1
ATOM 1300 O O . GLY A 1 166 ? 27.421 -3.906 -4.650 1.00 95.44 166 GLY A O 1
ATOM 1301 N N . ASP A 1 167 ? 28.832 -2.943 -6.112 1.00 96.81 167 ASP A N 1
ATOM 1302 C CA . ASP A 1 167 ? 29.988 -2.954 -5.209 1.00 96.81 167 ASP A CA 1
ATOM 1303 C C . ASP A 1 167 ? 29.783 -2.040 -3.992 1.00 96.81 167 ASP A C 1
ATOM 1305 O O . ASP A 1 167 ? 30.174 -2.366 -2.869 1.00 96.81 167 ASP A O 1
ATOM 1309 N N . LYS A 1 168 ? 29.136 -0.884 -4.192 1.00 96.75 168 LYS A N 1
ATOM 1310 C CA . LYS A 1 168 ? 28.951 0.137 -3.148 1.00 96.75 168 LYS A CA 1
ATOM 1311 C C . LYS A 1 168 ? 27.731 -0.137 -2.266 1.00 96.75 168 LYS A C 1
ATOM 1313 O O . LYS A 1 168 ? 27.754 0.137 -1.066 1.00 96.75 168 LYS A O 1
ATOM 1318 N N . TYR A 1 169 ? 26.658 -0.666 -2.852 1.00 97.06 169 TYR A N 1
ATOM 1319 C CA . TYR A 1 169 ? 25.364 -0.913 -2.214 1.00 97.06 169 TYR A CA 1
ATOM 1320 C C . TYR A 1 169 ? 24.825 -2.327 -2.516 1.00 97.06 169 TYR A C 1
ATOM 1322 O O . TYR A 1 169 ? 23.677 -2.467 -2.959 1.00 97.06 169 TYR A O 1
ATOM 1330 N N . PRO A 1 170 ? 25.572 -3.400 -2.194 1.00 95.88 170 PRO A N 1
ATOM 1331 C CA . PRO A 1 170 ? 25.189 -4.776 -2.539 1.00 95.88 170 PRO A CA 1
ATOM 1332 C C . PRO A 1 170 ? 23.849 -5.195 -1.915 1.00 95.88 170 PRO A C 1
ATOM 1334 O O . PRO A 1 170 ? 23.082 -5.967 -2.490 1.00 95.88 170 PRO A O 1
ATOM 1337 N N . HIS A 1 171 ? 23.508 -4.640 -0.747 1.00 94.56 171 HIS A N 1
ATOM 1338 C CA . HIS A 1 171 ? 22.217 -4.874 -0.096 1.00 94.56 171 HIS A CA 1
ATOM 1339 C C . HIS A 1 171 ? 21.024 -4.338 -0.895 1.00 94.56 171 HIS A C 1
ATOM 1341 O O . HIS A 1 171 ? 19.946 -4.933 -0.844 1.00 94.56 171 HIS A O 1
ATOM 1347 N N . VAL A 1 172 ? 21.199 -3.231 -1.624 1.00 95.44 172 VAL A N 1
ATOM 1348 C CA . VAL A 1 172 ? 20.142 -2.663 -2.466 1.00 95.44 172 VAL A CA 1
ATOM 1349 C C . VAL A 1 172 ? 19.865 -3.612 -3.622 1.00 95.44 172 VAL A C 1
ATOM 1351 O O . VAL A 1 172 ? 18.730 -4.062 -3.761 1.00 95.44 172 VAL A O 1
ATOM 1354 N N . VAL A 1 173 ? 20.899 -3.994 -4.373 1.00 96.00 173 VAL A N 1
ATOM 1355 C CA . VAL A 1 173 ? 20.776 -4.922 -5.506 1.00 96.00 173 VAL A CA 1
ATOM 1356 C C . VAL A 1 173 ? 20.171 -6.249 -5.065 1.00 96.00 173 VAL A C 1
ATOM 1358 O O . VAL A 1 173 ? 19.173 -6.697 -5.629 1.00 96.00 173 VAL A O 1
ATOM 1361 N N . LYS A 1 174 ? 20.717 -6.854 -4.002 1.00 95.56 174 LYS A N 1
ATOM 1362 C CA . LYS A 1 174 ? 20.223 -8.128 -3.470 1.00 95.56 174 LYS A CA 1
ATOM 1363 C C . LYS A 1 174 ? 18.744 -8.054 -3.097 1.00 95.56 174 LYS A C 1
ATOM 1365 O O . LYS A 1 174 ? 18.000 -8.993 -3.363 1.00 95.56 174 LYS A O 1
ATOM 1370 N N . SER A 1 175 ? 18.305 -6.945 -2.500 1.00 94.12 175 SER A N 1
ATOM 1371 C CA . SER A 1 175 ? 16.893 -6.747 -2.166 1.00 94.12 175 SER A CA 1
ATOM 1372 C C . SER A 1 175 ? 16.011 -6.700 -3.415 1.00 94.12 175 SER A C 1
ATOM 1374 O O . SER A 1 175 ? 14.977 -7.362 -3.446 1.00 94.12 175 SER A O 1
ATOM 1376 N N . TRP A 1 176 ? 16.420 -5.975 -4.459 1.00 94.75 176 TRP A N 1
ATOM 1377 C CA . TRP A 1 176 ? 15.663 -5.896 -5.713 1.00 94.75 176 TRP A CA 1
ATOM 1378 C C . TRP A 1 176 ? 15.602 -7.240 -6.439 1.00 94.75 176 TRP A C 1
ATOM 1380 O O . TRP A 1 176 ? 14.509 -7.661 -6.805 1.00 94.75 176 TRP A O 1
ATOM 1390 N N . ARG A 1 177 ? 16.728 -7.957 -6.555 1.00 94.81 177 ARG A N 1
ATOM 1391 C CA . ARG A 1 177 ? 16.773 -9.296 -7.168 1.00 94.81 177 ARG A CA 1
ATOM 1392 C C . ARG A 1 177 ? 15.913 -10.313 -6.419 1.00 94.81 177 ARG A C 1
ATOM 1394 O O . ARG A 1 177 ? 15.106 -11.001 -7.032 1.00 94.81 177 ARG A O 1
ATOM 1401 N N . ASN A 1 178 ? 16.006 -10.358 -5.089 1.00 93.50 178 ASN A N 1
ATOM 1402 C CA . ASN A 1 178 ? 15.204 -11.283 -4.276 1.00 93.50 178 ASN A CA 1
ATOM 1403 C C . ASN A 1 178 ? 13.693 -11.041 -4.392 1.00 93.50 178 ASN A C 1
ATOM 1405 O O . ASN A 1 178 ? 12.906 -11.957 -4.179 1.00 93.50 178 ASN A O 1
ATOM 1409 N N . ASN A 1 179 ? 13.292 -9.804 -4.682 1.00 91.75 179 ASN A N 1
ATOM 1410 C CA . ASN A 1 179 ? 11.895 -9.400 -4.791 1.00 91.75 179 ASN A CA 1
ATOM 1411 C C . ASN A 1 179 ? 11.429 -9.243 -6.250 1.00 91.75 179 ASN A C 1
ATOM 1413 O O . ASN A 1 179 ? 10.306 -8.791 -6.483 1.00 91.75 179 ASN A O 1
ATOM 1417 N N . TRP A 1 180 ? 12.265 -9.599 -7.231 1.00 92.25 180 TRP A N 1
ATOM 1418 C CA . TRP A 1 180 ? 12.016 -9.318 -8.646 1.00 92.25 180 TRP A CA 1
ATOM 1419 C C . TRP A 1 180 ? 10.735 -9.970 -9.161 1.00 92.25 180 TRP A C 1
ATOM 1421 O O . TRP A 1 180 ? 9.958 -9.322 -9.853 1.00 92.25 180 TRP A O 1
ATOM 1431 N N . GLU A 1 181 ? 10.449 -11.199 -8.729 1.00 89.94 181 GLU A N 1
ATOM 1432 C CA . GLU A 1 181 ? 9.228 -11.924 -9.101 1.00 89.94 181 GLU A CA 1
ATOM 1433 C C . GLU A 1 181 ? 7.946 -11.174 -8.709 1.00 89.94 181 GLU A C 1
ATOM 1435 O O . GLU A 1 181 ? 6.993 -11.130 -9.483 1.00 89.94 181 GLU A O 1
ATOM 1440 N N . GLY A 1 182 ? 7.933 -10.522 -7.542 1.00 88.12 182 GLY A N 1
ATOM 1441 C CA . GLY A 1 182 ? 6.804 -9.694 -7.104 1.00 88.12 182 GLY A CA 1
ATOM 1442 C C . GLY A 1 182 ? 6.797 -8.290 -7.718 1.00 88.12 182 GLY A C 1
ATOM 1443 O O . GLY A 1 182 ? 5.752 -7.642 -7.783 1.00 88.12 182 GLY A O 1
ATOM 1444 N N . LEU A 1 183 ? 7.956 -7.801 -8.170 1.00 89.62 183 LEU A N 1
ATOM 1445 C CA . LEU A 1 183 ? 8.078 -6.503 -8.834 1.00 89.62 183 LEU A CA 1
ATOM 1446 C C . LEU A 1 183 ? 7.698 -6.569 -10.307 1.00 89.62 183 LEU A C 1
ATOM 1448 O O . LEU A 1 183 ? 7.055 -5.641 -10.790 1.00 89.62 183 LEU A O 1
ATOM 1452 N N . LYS A 1 184 ? 8.052 -7.647 -11.014 1.00 90.56 184 LYS A N 1
ATOM 1453 C CA . LYS A 1 184 ? 7.878 -7.739 -12.467 1.00 90.56 184 LYS A CA 1
AT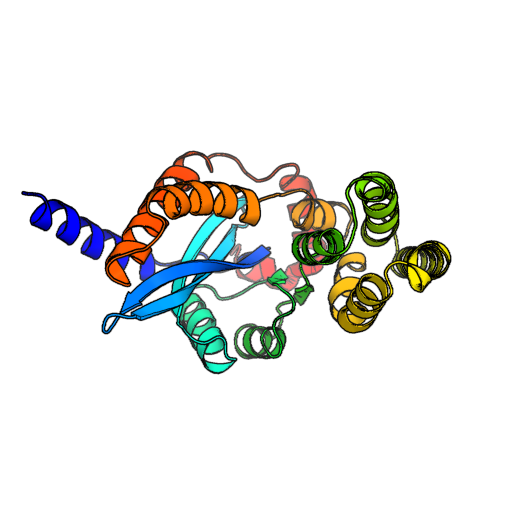OM 1454 C C . LYS A 1 184 ? 6.417 -7.739 -12.910 1.00 90.56 184 LYS A C 1
ATOM 1456 O O . LYS A 1 184 ? 6.126 -7.261 -14.004 1.00 90.56 184 LYS A O 1
ATOM 1461 N N . VAL A 1 185 ? 5.500 -8.173 -12.035 1.00 91.19 185 VAL A N 1
ATOM 1462 C CA . VAL A 1 185 ? 4.039 -8.083 -12.232 1.00 91.19 185 VAL A CA 1
ATOM 1463 C C . VAL A 1 185 ? 3.630 -6.666 -12.644 1.00 91.19 185 VAL A C 1
ATOM 1465 O O . VAL A 1 185 ? 2.774 -6.483 -13.508 1.00 91.19 185 VAL A O 1
ATOM 1468 N N . PHE A 1 186 ? 4.326 -5.658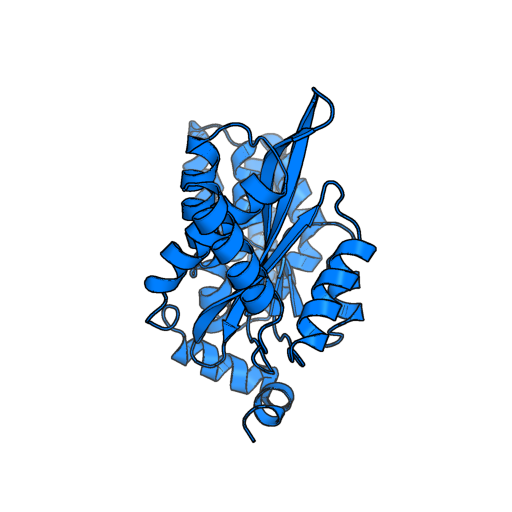 -12.117 1.00 91.25 186 PHE A N 1
ATOM 1469 C CA . PHE A 1 186 ? 4.081 -4.256 -12.407 1.00 91.25 186 PHE A CA 1
ATOM 1470 C C . PHE A 1 186 ? 4.157 -3.919 -13.899 1.00 91.25 186 PHE A C 1
ATOM 1472 O O . PHE A 1 186 ? 3.381 -3.096 -14.385 1.00 91.25 186 PHE A O 1
ATOM 1479 N N . PHE A 1 187 ? 5.091 -4.534 -14.628 1.00 91.38 187 PHE A N 1
ATOM 1480 C CA . PHE A 1 187 ? 5.306 -4.264 -16.051 1.00 91.38 187 PHE A CA 1
ATOM 1481 C C . PHE A 1 187 ? 4.245 -4.914 -16.942 1.00 91.38 187 PHE A C 1
ATOM 1483 O O . PHE A 1 187 ? 4.058 -4.461 -18.068 1.00 91.38 187 PHE A O 1
ATOM 1490 N N . GLY A 1 188 ? 3.499 -5.897 -16.424 1.00 91.44 188 GLY A N 1
ATOM 1491 C CA . GLY A 1 188 ? 2.321 -6.453 -17.093 1.00 91.44 188 GLY A CA 1
ATOM 1492 C C . GLY A 1 188 ? 1.147 -5.471 -17.159 1.00 91.44 188 GLY A C 1
ATOM 1493 O O . GLY A 1 188 ? 0.246 -5.632 -17.980 1.00 91.44 188 GLY A O 1
ATOM 1494 N N . TYR A 1 189 ? 1.156 -4.419 -16.335 1.00 92.94 189 TYR A N 1
ATOM 1495 C CA . TYR A 1 189 ? 0.105 -3.411 -16.342 1.00 92.94 189 TYR A CA 1
ATOM 1496 C C . TYR A 1 189 ? 0.315 -2.347 -17.435 1.00 92.94 189 TYR A C 1
ATOM 1498 O O . TYR A 1 189 ? 1.425 -1.823 -17.617 1.00 92.94 189 TYR A O 1
ATOM 1506 N N . PRO A 1 190 ? -0.765 -1.891 -18.098 1.00 92.94 190 PRO A N 1
ATOM 1507 C CA . PRO A 1 190 ? -0.739 -0.687 -18.922 1.00 92.94 190 PRO A CA 1
ATOM 1508 C C . PRO A 1 190 ? -0.194 0.532 -18.161 1.00 92.94 190 PRO A C 1
ATOM 1510 O O . PRO A 1 190 ? -0.391 0.671 -16.951 1.00 92.94 190 PRO A O 1
ATOM 1513 N N . LYS A 1 191 ? 0.453 1.462 -18.879 1.00 90.75 191 LYS A N 1
ATOM 1514 C CA . LYS A 1 191 ? 1.075 2.668 -18.291 1.00 90.75 191 LYS A CA 1
ATOM 1515 C C . LYS A 1 191 ? 0.110 3.482 -17.418 1.00 90.75 191 LYS A C 1
ATOM 1517 O O . LYS A 1 191 ? 0.543 4.071 -16.431 1.00 90.75 191 LYS A O 1
ATOM 1522 N N . ASP A 1 192 ? -1.176 3.519 -17.761 1.00 91.88 192 ASP A N 1
ATOM 1523 C CA . ASP A 1 192 ? -2.208 4.221 -16.991 1.00 91.88 192 ASP A CA 1
ATOM 1524 C C . ASP A 1 192 ? -2.442 3.591 -15.611 1.00 91.88 192 ASP A C 1
ATOM 1526 O O . ASP A 1 192 ? -2.445 4.305 -14.606 1.00 91.88 192 ASP A O 1
ATOM 1530 N N . ILE A 1 193 ? -2.553 2.257 -15.550 1.00 93.06 193 ILE A N 1
ATOM 1531 C CA . ILE A 1 193 ? -2.680 1.500 -14.294 1.00 93.06 193 ILE A CA 1
ATOM 1532 C C . ILE A 1 193 ? -1.401 1.639 -13.477 1.00 93.06 193 ILE A C 1
ATOM 1534 O O . ILE A 1 193 ? -1.462 1.967 -12.294 1.00 93.06 193 ILE A O 1
ATOM 1538 N N . ARG A 1 194 ? -0.234 1.489 -14.118 1.00 91.38 194 ARG A N 1
ATOM 1539 C CA . ARG A 1 194 ? 1.059 1.718 -13.467 1.00 91.38 194 ARG A CA 1
ATOM 1540 C C . ARG A 1 194 ? 1.077 3.083 -12.795 1.00 91.38 194 ARG A C 1
ATOM 1542 O O . ARG A 1 194 ? 1.251 3.159 -11.582 1.00 91.38 194 ARG A O 1
ATOM 1549 N N . LYS A 1 195 ? 0.809 4.160 -13.541 1.00 87.69 195 LYS A N 1
ATOM 1550 C CA . LYS A 1 195 ? 0.753 5.520 -12.983 1.00 87.69 195 LYS A CA 1
ATOM 1551 C C . LYS A 1 195 ? -0.226 5.609 -11.814 1.00 87.69 195 LYS A C 1
ATOM 1553 O O . LYS A 1 195 ? 0.142 6.187 -10.791 1.00 87.69 195 LYS A O 1
ATOM 1558 N N . ALA A 1 196 ? -1.412 5.014 -11.918 1.00 88.69 196 ALA A N 1
ATOM 1559 C CA . ALA A 1 196 ? -2.366 4.976 -10.813 1.00 88.69 196 ALA A CA 1
ATOM 1560 C C . ALA A 1 196 ? -1.800 4.271 -9.565 1.00 88.69 196 ALA A C 1
ATOM 1562 O O . ALA A 1 196 ? -2.052 4.740 -8.460 1.00 88.69 196 ALA A O 1
ATOM 1563 N N . ILE A 1 197 ? -0.977 3.231 -9.719 1.00 87.06 197 ILE A N 1
ATOM 1564 C CA . ILE A 1 197 ? -0.343 2.514 -8.605 1.00 87.06 197 ILE A CA 1
ATOM 1565 C C . ILE A 1 197 ? 0.788 3.329 -7.956 1.00 87.06 197 ILE A C 1
ATOM 1567 O O . ILE A 1 197 ? 0.752 3.526 -6.741 1.00 87.06 197 ILE A O 1
ATOM 1571 N N . TYR A 1 198 ? 1.783 3.802 -8.728 1.00 77.44 198 TYR A N 1
ATOM 1572 C CA . TYR A 1 198 ? 3.020 4.389 -8.164 1.00 77.44 198 TYR A CA 1
ATOM 1573 C C . TYR A 1 198 ? 3.039 5.921 -8.075 1.00 77.44 198 TYR A C 1
ATOM 1575 O O . TYR A 1 198 ? 3.736 6.469 -7.223 1.00 77.44 198 TYR A O 1
ATOM 1583 N N . THR A 1 199 ? 2.326 6.647 -8.949 1.00 66.19 199 THR A N 1
ATOM 1584 C CA . THR A 1 199 ? 2.288 8.127 -8.876 1.00 66.19 199 THR A CA 1
ATOM 1585 C C . THR A 1 199 ? 1.256 8.611 -7.874 1.00 66.19 199 THR A C 1
ATOM 1587 O O . THR A 1 199 ? 1.387 9.700 -7.305 1.00 66.19 199 THR A O 1
ATOM 1590 N N . THR A 1 200 ? 0.236 7.790 -7.627 1.00 59.16 200 THR A N 1
ATOM 1591 C CA . THR A 1 200 ? -0.748 8.074 -6.603 1.00 59.16 200 THR A CA 1
ATOM 1592 C C . THR A 1 200 ? -0.124 7.732 -5.274 1.00 59.16 200 THR A C 1
ATOM 1594 O O . THR A 1 200 ? -0.121 6.590 -4.828 1.00 59.16 200 THR A O 1
ATOM 1597 N N . ASN A 1 201 ? 0.386 8.759 -4.610 1.00 68.00 201 ASN A N 1
ATOM 1598 C CA . ASN A 1 201 ? 0.860 8.667 -3.245 1.00 68.00 201 ASN A CA 1
ATOM 1599 C C . ASN A 1 201 ? -0.300 8.438 -2.243 1.00 68.00 201 ASN A C 1
ATOM 1601 O O . ASN A 1 201 ? -0.417 9.127 -1.231 1.00 68.00 201 ASN A O 1
ATOM 1605 N N . ALA A 1 202 ? -1.248 7.556 -2.572 1.00 80.19 202 ALA A N 1
ATOM 1606 C CA . ALA A 1 202 ? -2.502 7.364 -1.868 1.00 80.19 202 ALA A CA 1
ATOM 1607 C C . ALA A 1 202 ? -2.222 6.961 -0.424 1.00 80.19 202 ALA A C 1
ATOM 1609 O O . ALA A 1 202 ? -2.623 7.687 0.491 1.00 80.19 202 ALA A O 1
ATOM 1610 N N . ILE A 1 203 ? -1.457 5.883 -0.246 1.00 84.06 203 ILE A N 1
ATOM 1611 C CA . ILE A 1 203 ? -1.114 5.372 1.073 1.00 84.06 203 ILE A CA 1
ATOM 1612 C C . ILE A 1 203 ? -0.102 6.263 1.798 1.00 84.06 203 ILE A C 1
ATOM 1614 O O . ILE A 1 203 ? -0.363 6.603 2.948 1.00 84.06 203 ILE A O 1
ATOM 1618 N N . GLU A 1 204 ? 0.961 6.793 1.164 1.00 85.50 204 GLU A N 1
ATOM 1619 C CA . GLU A 1 204 ? 1.890 7.639 1.943 1.00 85.50 204 GLU A CA 1
ATOM 1620 C C . GLU A 1 204 ? 1.324 9.011 2.276 1.00 85.50 204 GLU A C 1
ATOM 1622 O O . GLU A 1 204 ? 1.713 9.587 3.290 1.00 85.50 204 GLU A O 1
ATOM 1627 N N . SER A 1 205 ? 0.394 9.548 1.478 1.00 88.56 205 SER A N 1
ATOM 1628 C CA . SER A 1 205 ? -0.310 10.775 1.864 1.00 88.56 205 SER A CA 1
ATOM 1629 C C . SER A 1 205 ? -1.074 10.570 3.173 1.00 88.56 205 SER A C 1
ATOM 1631 O O . SER A 1 205 ? -1.016 11.428 4.056 1.00 88.56 205 SER A O 1
ATOM 1633 N N . LEU A 1 206 ? -1.718 9.410 3.340 1.00 91.31 206 LEU A N 1
ATOM 1634 C CA . LEU A 1 206 ? -2.372 9.032 4.587 1.00 91.31 206 LEU A CA 1
ATOM 1635 C C . LEU A 1 206 ? -1.338 8.754 5.686 1.00 91.31 206 LEU A C 1
ATOM 1637 O O . LEU A 1 206 ? -1.443 9.324 6.774 1.00 91.31 206 LEU A O 1
ATOM 1641 N N . ASN A 1 207 ? -0.301 7.964 5.396 1.00 90.88 207 ASN A N 1
ATOM 1642 C CA . ASN A 1 207 ? 0.744 7.645 6.364 1.00 90.88 207 ASN A CA 1
ATOM 1643 C C . ASN A 1 207 ? 1.437 8.894 6.891 1.00 90.88 207 ASN A C 1
ATOM 1645 O O . ASN A 1 207 ? 1.751 8.958 8.073 1.00 90.88 207 ASN A O 1
ATOM 1649 N N . SER A 1 208 ? 1.674 9.899 6.048 1.00 91.06 208 SER A N 1
ATOM 1650 C CA . SER A 1 208 ? 2.266 11.166 6.466 1.00 91.06 208 SER A CA 1
ATOM 1651 C C . SER A 1 208 ? 1.377 11.866 7.492 1.00 91.06 208 SER A C 1
ATOM 1653 O O . SER A 1 208 ? 1.874 12.286 8.534 1.00 91.06 208 SER A O 1
ATOM 1655 N N . VAL A 1 209 ? 0.065 11.948 7.242 1.00 93.31 209 VAL A N 1
ATOM 1656 C CA . VAL A 1 209 ? -0.894 12.556 8.182 1.00 93.31 209 VAL A CA 1
ATOM 1657 C C . VAL A 1 209 ? -0.926 11.784 9.502 1.00 93.31 209 VAL A C 1
ATOM 1659 O O . VAL A 1 209 ? -0.856 12.392 10.575 1.00 93.31 209 VAL A O 1
ATOM 1662 N N . ILE A 1 210 ? -0.969 10.451 9.441 1.00 94.12 210 ILE A N 1
ATOM 1663 C CA . ILE A 1 210 ? -0.974 9.601 10.635 1.00 94.12 210 ILE A CA 1
ATOM 1664 C C . ILE A 1 210 ? 0.340 9.745 11.410 1.00 94.12 210 ILE A C 1
ATOM 1666 O O . ILE A 1 210 ? 0.310 9.973 12.618 1.00 94.12 210 ILE A O 1
ATOM 1670 N N . ARG A 1 211 ? 1.498 9.691 10.739 1.00 93.25 211 ARG A N 1
ATOM 1671 C CA . ARG A 1 211 ? 2.819 9.867 11.366 1.00 93.25 211 ARG A CA 1
ATOM 1672 C C . ARG A 1 211 ? 2.924 11.225 12.049 1.00 93.25 211 ARG A C 1
ATOM 1674 O O . ARG A 1 211 ? 3.398 11.287 13.178 1.00 93.25 211 ARG A O 1
ATOM 1681 N N . THR A 1 212 ? 2.424 12.301 11.439 1.00 93.75 212 THR A N 1
ATOM 1682 C CA . THR A 1 212 ? 2.356 13.614 12.097 1.00 93.75 212 THR A CA 1
ATOM 1683 C C . THR A 1 212 ? 1.504 13.572 13.370 1.00 93.75 212 THR A C 1
ATOM 1685 O O . THR A 1 212 ? 1.900 14.142 14.387 1.00 93.75 212 THR A O 1
ATOM 1688 N N . ALA A 1 213 ? 0.353 12.894 13.357 1.00 92.56 213 ALA A N 1
ATOM 1689 C CA . ALA A 1 213 ? -0.522 12.784 14.527 1.00 92.56 213 ALA A CA 1
ATOM 1690 C C . ALA A 1 213 ? 0.069 11.909 15.652 1.00 92.56 213 ALA A C 1
ATOM 1692 O O . ALA A 1 213 ? -0.079 12.239 16.834 1.00 92.56 213 ALA A O 1
ATOM 1693 N N . VAL A 1 214 ? 0.751 10.823 15.285 1.00 92.81 214 VAL A N 1
ATOM 1694 C CA . VAL A 1 214 ? 1.419 9.878 16.192 1.00 92.81 214 VAL A CA 1
ATOM 1695 C C . VAL A 1 214 ? 2.664 10.503 16.824 1.00 92.81 214 VAL A C 1
ATOM 1697 O O . VAL A 1 214 ? 2.814 10.484 18.047 1.00 92.81 214 VAL A O 1
ATOM 1700 N N . ASN A 1 215 ? 3.528 11.135 16.023 1.00 90.62 215 ASN A N 1
ATOM 1701 C CA . ASN A 1 215 ? 4.802 11.693 16.490 1.00 90.62 215 ASN A CA 1
ATOM 1702 C C . ASN A 1 215 ? 4.625 12.818 17.519 1.00 90.62 215 ASN A C 1
ATOM 1704 O O . ASN A 1 215 ? 5.496 13.007 18.365 1.00 90.62 215 ASN A O 1
ATOM 1708 N N . LYS A 1 216 ? 3.481 13.518 17.511 1.00 90.69 216 LYS A N 1
ATOM 1709 C CA . LYS A 1 216 ? 3.130 14.508 18.545 1.00 90.69 216 LYS A CA 1
ATOM 1710 C C . LYS A 1 216 ? 3.003 13.903 19.948 1.00 90.69 216 LYS A C 1
ATOM 1712 O O . LYS A 1 216 ? 3.209 14.615 20.921 1.00 90.69 216 LYS A O 1
ATOM 1717 N N . ARG A 1 217 ? 2.646 12.619 20.063 1.00 84.62 217 ARG A N 1
ATOM 1718 C CA . ARG A 1 217 ? 2.404 11.944 21.351 1.00 84.62 217 ARG A CA 1
ATOM 1719 C C . ARG A 1 217 ? 3.574 11.078 21.812 1.00 84.62 217 ARG A C 1
ATOM 1721 O O . ARG A 1 217 ? 3.666 10.812 23.001 1.00 84.62 217 ARG A O 1
ATOM 1728 N N . LYS A 1 218 ? 4.487 10.702 20.905 1.00 87.12 218 LYS A N 1
ATOM 1729 C CA . LYS A 1 218 ? 5.679 9.843 21.102 1.00 87.12 218 LYS A CA 1
ATOM 1730 C C . LYS A 1 218 ? 5.398 8.432 21.650 1.00 87.12 218 LYS A C 1
ATOM 1732 O O . LYS A 1 218 ? 5.902 7.479 21.067 1.00 87.12 218 LYS A O 1
ATOM 1737 N N . VAL A 1 219 ? 4.626 8.289 22.729 1.00 92.75 219 VAL A N 1
ATOM 1738 C CA . VAL A 1 219 ? 4.227 7.027 23.373 1.00 92.75 219 VAL A CA 1
ATOM 1739 C C . VAL A 1 219 ? 2.756 7.111 23.790 1.00 92.75 219 VAL A C 1
ATOM 1741 O O . VAL A 1 219 ? 2.332 8.090 24.400 1.00 92.75 219 VAL A O 1
ATOM 1744 N N . PHE A 1 220 ? 1.972 6.083 23.474 1.00 93.25 220 PHE A N 1
ATOM 1745 C CA . PHE A 1 220 ? 0.572 5.963 23.881 1.00 93.25 220 PHE A CA 1
ATOM 1746 C C . PHE A 1 220 ? 0.432 5.207 25.203 1.00 93.25 220 PHE A C 1
ATOM 1748 O O . PHE A 1 220 ? 1.218 4.312 25.493 1.00 93.25 220 PHE A O 1
ATOM 1755 N N . LEU A 1 221 ? -0.588 5.549 25.993 1.00 91.81 221 LEU A N 1
ATOM 1756 C CA . LEU A 1 221 ? -0.868 4.899 27.282 1.00 91.81 221 LEU A CA 1
ATOM 1757 C C . LEU A 1 221 ? -1.620 3.567 27.146 1.00 91.81 221 LEU A C 1
ATOM 1759 O O . LEU A 1 221 ? -1.650 2.799 28.098 1.00 91.81 221 LEU A O 1
ATOM 1763 N N . SER A 1 222 ? -2.256 3.321 26.000 1.00 91.88 222 SER A N 1
ATOM 1764 C CA . SER A 1 222 ? -2.980 2.084 25.700 1.00 91.88 222 SER A CA 1
ATOM 1765 C C . SER A 1 222 ? -3.180 1.915 24.194 1.00 91.88 222 SER A C 1
ATOM 1767 O O . SER A 1 222 ? -3.099 2.888 23.432 1.00 91.88 222 SER A O 1
ATOM 1769 N N . ASP A 1 223 ? -3.512 0.694 23.776 1.00 92.38 223 ASP A N 1
ATOM 1770 C CA . ASP A 1 223 ? -3.846 0.370 22.385 1.00 92.38 223 ASP A CA 1
ATOM 1771 C C . ASP A 1 223 ? -5.046 1.180 21.896 1.00 92.38 223 ASP A C 1
ATOM 1773 O O . ASP A 1 223 ? -5.001 1.778 20.822 1.00 92.38 223 ASP A O 1
ATOM 1777 N N . GLN A 1 224 ? -6.090 1.301 22.722 1.00 91.81 224 GLN A N 1
ATOM 1778 C CA . GLN A 1 224 ? -7.254 2.126 22.397 1.00 91.81 224 GLN A CA 1
ATOM 1779 C C . GLN A 1 224 ? -6.882 3.597 22.184 1.00 91.81 224 GLN A C 1
ATOM 1781 O O . GLN A 1 224 ? -7.436 4.244 21.297 1.00 91.81 224 GLN A O 1
ATOM 1786 N N . ALA A 1 225 ? -5.948 4.149 22.966 1.00 91.81 225 ALA A N 1
ATOM 1787 C CA . ALA A 1 225 ? -5.513 5.531 22.784 1.00 91.81 225 ALA A CA 1
ATOM 1788 C C . ALA A 1 225 ? -4.780 5.724 21.447 1.00 91.81 225 ALA A C 1
ATOM 1790 O O . ALA A 1 225 ? -5.031 6.712 20.750 1.00 91.81 225 ALA A O 1
ATOM 1791 N N . ALA A 1 226 ? -3.915 4.776 21.071 1.00 92.88 226 ALA A N 1
ATOM 1792 C CA . ALA A 1 226 ? -3.259 4.773 19.765 1.00 92.88 226 ALA A CA 1
ATOM 1793 C C . ALA A 1 226 ? -4.291 4.675 18.635 1.00 92.88 226 ALA A C 1
ATOM 1795 O O . ALA A 1 226 ? -4.314 5.519 17.735 1.00 92.88 226 ALA A O 1
ATOM 1796 N N . PHE A 1 227 ? -5.208 3.712 18.744 1.00 93.25 227 PHE A N 1
ATOM 1797 C CA . PHE A 1 227 ? -6.252 3.452 17.761 1.00 93.25 227 PHE A CA 1
ATOM 1798 C C . PHE A 1 227 ? -7.151 4.678 17.532 1.00 93.25 227 PHE A C 1
ATOM 1800 O O . PHE A 1 227 ? -7.337 5.099 16.391 1.00 93.25 227 PHE A O 1
ATOM 1807 N N . LYS A 1 228 ? -7.636 5.330 18.602 1.00 93.25 228 LYS A N 1
ATOM 1808 C CA . LYS A 1 228 ? -8.459 6.555 18.509 1.00 93.25 228 LYS A CA 1
ATOM 1809 C C . LYS A 1 228 ? -7.739 7.680 17.771 1.00 93.25 228 LYS A C 1
ATOM 1811 O O . LYS A 1 228 ? -8.339 8.365 16.948 1.00 93.25 228 LYS A O 1
ATOM 1816 N N . VAL A 1 229 ? -6.454 7.887 18.053 1.00 94.06 229 VAL A N 1
ATOM 1817 C CA . VAL A 1 229 ? -5.680 8.963 17.421 1.00 94.06 229 VAL A CA 1
ATOM 1818 C C . VAL A 1 229 ? -5.481 8.709 15.933 1.00 94.06 229 VAL A C 1
ATOM 1820 O O . VAL A 1 229 ? -5.643 9.641 15.143 1.00 94.06 229 VAL A O 1
ATOM 1823 N N . VAL A 1 230 ? -5.167 7.473 15.543 1.00 94.56 230 VAL A N 1
ATOM 1824 C CA . VAL A 1 230 ? -5.022 7.131 14.124 1.00 94.56 230 VAL A CA 1
ATOM 1825 C C . VAL A 1 230 ? -6.366 7.191 13.398 1.00 94.56 230 VAL A C 1
ATOM 1827 O O . VAL A 1 230 ? -6.430 7.740 12.297 1.00 94.56 230 VAL A O 1
ATOM 1830 N N . TYR A 1 231 ? -7.449 6.737 14.031 1.00 95.38 231 TYR A N 1
ATOM 1831 C CA . TYR A 1 231 ? -8.802 6.857 13.487 1.00 95.38 231 TYR A CA 1
ATOM 1832 C C . TYR A 1 231 ? -9.161 8.322 13.212 1.00 95.38 231 TYR A C 1
ATOM 1834 O O . TYR A 1 231 ? -9.474 8.679 12.080 1.00 95.38 231 TYR A O 1
ATOM 1842 N N . LEU A 1 232 ? -9.020 9.208 14.203 1.00 94.44 232 LEU A N 1
ATOM 1843 C CA . LEU A 1 232 ? -9.324 10.633 14.038 1.00 94.44 232 LEU A CA 1
ATOM 1844 C C . LEU A 1 232 ? -8.445 11.302 12.971 1.00 94.44 232 LEU A C 1
ATOM 1846 O O . LEU A 1 232 ? -8.935 12.120 12.190 1.00 94.44 232 LEU A O 1
ATOM 1850 N N . ALA A 1 233 ? -7.157 10.948 12.908 1.00 94.69 233 ALA A N 1
ATOM 1851 C CA . ALA A 1 233 ? -6.252 11.443 11.871 1.00 94.69 233 ALA A CA 1
ATOM 1852 C C . ALA A 1 233 ? -6.697 10.995 10.469 1.00 94.69 233 ALA A C 1
ATOM 1854 O O . ALA A 1 233 ? -6.692 11.800 9.536 1.00 94.69 233 ALA A O 1
ATOM 1855 N N . THR A 1 234 ? -7.141 9.745 10.338 1.00 94.50 234 THR A N 1
ATOM 1856 C CA . THR A 1 234 ? -7.682 9.200 9.088 1.00 94.50 234 THR A CA 1
ATOM 1857 C C . THR A 1 234 ? -8.978 9.898 8.701 1.00 94.50 234 THR A C 1
ATOM 1859 O O . THR A 1 234 ? -9.094 10.364 7.570 1.00 94.50 234 THR A O 1
ATOM 1862 N N . GLN A 1 235 ? -9.925 10.059 9.629 1.00 94.25 235 GLN A N 1
ATOM 1863 C CA . GLN A 1 235 ? -11.179 10.763 9.357 1.00 94.25 235 GLN A CA 1
ATOM 1864 C C . GLN A 1 235 ? -10.907 12.194 8.883 1.00 94.25 235 GLN A C 1
ATOM 1866 O O . GLN A 1 235 ? -11.487 12.645 7.896 1.00 94.25 235 GLN A O 1
ATOM 1871 N N . GLN A 1 236 ? -9.953 12.892 9.504 1.00 92.75 236 GLN A N 1
ATOM 1872 C CA . GLN A 1 236 ? -9.556 14.228 9.066 1.00 92.75 236 GLN A CA 1
ATOM 1873 C C . GLN A 1 236 ? -8.890 14.236 7.679 1.00 92.75 236 GLN A C 1
ATOM 1875 O O . GLN A 1 236 ? -9.115 15.170 6.908 1.00 92.75 236 GLN A O 1
ATOM 1880 N N . ALA A 1 237 ? -8.094 13.217 7.340 1.00 93.25 237 ALA A N 1
ATOM 1881 C CA . ALA A 1 237 ? -7.518 13.063 6.004 1.00 93.25 237 ALA A CA 1
ATOM 1882 C C . ALA A 1 237 ? -8.598 12.782 4.945 1.00 93.25 237 ALA A C 1
ATOM 1884 O O . ALA A 1 237 ? -8.570 13.383 3.870 1.00 93.25 237 ALA A O 1
ATOM 1885 N N . SER A 1 238 ? -9.571 11.927 5.275 1.00 93.75 238 SER A N 1
ATOM 1886 C CA . SER A 1 238 ? -10.636 11.483 4.370 1.00 93.75 238 SER A CA 1
ATOM 1887 C C . SER A 1 238 ? -11.550 12.613 3.899 1.00 93.75 238 SER A C 1
ATOM 1889 O O . SER A 1 238 ? -11.988 12.607 2.753 1.00 93.75 238 SER A O 1
ATOM 1891 N N . LYS A 1 239 ? -11.731 13.665 4.711 1.00 93.06 239 LYS A N 1
ATOM 1892 C CA . LYS A 1 239 ? -12.476 14.879 4.325 1.00 93.06 239 LYS A CA 1
ATOM 1893 C C . LYS A 1 239 ? -11.925 15.556 3.065 1.00 93.06 239 LYS A C 1
ATOM 1895 O O . LYS A 1 239 ? -12.644 16.297 2.407 1.00 93.06 239 LYS A O 1
ATOM 1900 N N . LYS A 1 240 ? -10.651 15.325 2.730 1.00 90.38 240 LYS A N 1
ATOM 1901 C CA . LYS A 1 240 ? -9.998 15.865 1.527 1.00 90.38 240 LYS A CA 1
ATOM 1902 C C . LYS A 1 240 ? -10.076 14.921 0.323 1.00 90.38 240 LYS A C 1
ATOM 1904 O O . LYS A 1 240 ? -9.611 15.283 -0.753 1.00 90.38 240 LYS A O 1
ATOM 1909 N N . TRP A 1 241 ? -10.615 13.711 0.474 1.00 91.88 241 TRP A N 1
ATOM 1910 C CA . TRP A 1 241 ? -10.739 12.716 -0.599 1.00 91.88 241 TRP A CA 1
ATOM 1911 C C . TRP A 1 241 ? -12.036 12.912 -1.396 1.00 91.88 241 TRP A C 1
ATOM 1913 O O . TRP A 1 241 ? -12.803 11.980 -1.617 1.00 91.88 241 TRP A O 1
ATOM 1923 N N . SER A 1 242 ? -12.304 14.151 -1.813 1.00 88.25 242 SER A N 1
ATOM 1924 C CA . SER A 1 242 ? -13.513 14.500 -2.566 1.00 88.25 242 SER A CA 1
ATOM 1925 C C . SER A 1 242 ? -13.423 14.118 -4.045 1.00 88.25 242 SER A C 1
ATOM 1927 O O . SER A 1 242 ? -14.438 13.764 -4.647 1.00 88.25 242 SER A O 1
ATOM 1929 N N . MET A 1 243 ? -12.213 14.156 -4.611 1.00 90.62 243 MET A N 1
ATOM 1930 C CA . MET A 1 243 ? -11.944 13.912 -6.028 1.00 90.62 243 MET A CA 1
ATOM 1931 C C . MET A 1 243 ? -11.322 12.529 -6.271 1.00 90.62 243 MET A C 1
ATOM 1933 O O . MET A 1 243 ? -10.581 12.038 -5.409 1.00 90.62 243 MET A O 1
ATOM 1937 N N . PRO A 1 244 ? -11.570 11.921 -7.447 1.00 91.81 244 PRO A N 1
ATOM 1938 C CA . PRO A 1 244 ? -10.853 10.733 -7.890 1.00 91.81 244 PRO A CA 1
ATOM 1939 C C . PRO A 1 244 ? -9.339 10.952 -7.938 1.00 91.81 244 PRO A C 1
ATOM 1941 O O . PRO A 1 244 ? -8.855 12.084 -8.054 1.00 91.81 244 PRO A O 1
ATOM 1944 N N . ILE A 1 245 ? -8.576 9.862 -7.887 1.00 90.75 245 ILE A N 1
ATOM 1945 C CA . ILE A 1 245 ? -7.128 9.928 -8.078 1.00 90.75 245 ILE A CA 1
ATOM 1946 C C . ILE A 1 245 ? -6.778 10.445 -9.481 1.00 90.75 245 ILE A C 1
ATOM 1948 O O . ILE A 1 245 ? -7.569 10.393 -10.426 1.00 90.75 245 ILE A O 1
ATOM 1952 N N . ARG A 1 246 ? -5.581 11.016 -9.616 1.00 87.50 246 ARG A N 1
ATOM 1953 C CA . ARG A 1 246 ? -5.168 11.694 -10.848 1.00 87.50 246 ARG A CA 1
ATOM 1954 C C . ARG A 1 246 ? -5.146 10.702 -12.016 1.00 87.50 246 ARG A C 1
ATOM 1956 O O . ARG A 1 246 ? -4.631 9.600 -11.869 1.00 87.50 246 ARG A O 1
ATOM 1963 N N . ASN A 1 247 ? -5.669 11.115 -13.172 1.00 87.25 247 ASN A N 1
ATOM 1964 C CA . ASN A 1 247 ? -5.779 10.291 -14.386 1.00 87.25 247 ASN A CA 1
ATOM 1965 C C . ASN A 1 247 ? -6.608 9.002 -14.214 1.00 87.25 247 ASN A C 1
ATOM 1967 O O . ASN A 1 247 ? -6.438 8.064 -14.993 1.00 87.25 247 ASN A O 1
ATOM 1971 N N . TRP A 1 248 ? -7.517 8.955 -13.228 1.00 92.94 248 TRP A N 1
ATOM 1972 C CA . TRP A 1 248 ? -8.290 7.748 -12.940 1.00 92.94 248 TRP A CA 1
ATOM 1973 C C . TRP A 1 248 ? -9.107 7.248 -14.125 1.00 92.94 248 TRP A C 1
ATOM 1975 O O . TRP A 1 248 ? -9.071 6.062 -14.398 1.00 92.94 248 TRP A O 1
ATOM 1985 N N . THR A 1 249 ? -9.786 8.120 -14.871 1.00 92.12 249 THR A N 1
ATOM 1986 C CA . THR A 1 249 ? -10.622 7.695 -16.008 1.00 92.12 249 THR A CA 1
ATOM 1987 C C . THR A 1 249 ? -9.826 6.917 -17.061 1.00 92.12 249 THR A C 1
ATOM 1989 O O . THR A 1 249 ? -10.299 5.906 -17.568 1.00 92.12 249 THR A O 1
ATOM 1992 N N . SER A 1 250 ? -8.584 7.335 -17.340 1.00 93.12 250 SER A N 1
ATOM 1993 C CA . SER A 1 250 ? -7.696 6.611 -18.262 1.00 93.12 250 SER A CA 1
ATOM 1994 C C . SER A 1 250 ? -7.318 5.236 -17.706 1.00 93.12 250 SER A C 1
ATOM 1996 O O . SER A 1 250 ? -7.375 4.232 -18.414 1.00 93.12 250 SER A O 1
ATOM 1998 N N . ALA A 1 251 ? -6.985 5.173 -16.412 1.00 93.69 251 ALA A N 1
ATOM 1999 C CA . ALA A 1 251 ? -6.678 3.915 -15.741 1.00 93.69 251 ALA A CA 1
ATOM 2000 C C . ALA A 1 251 ? -7.899 2.986 -15.683 1.00 93.69 251 ALA A C 1
ATOM 2002 O O . ALA A 1 251 ? -7.756 1.800 -15.958 1.00 93.69 251 ALA A O 1
ATOM 2003 N N . LEU A 1 252 ? -9.091 3.513 -15.393 1.00 93.75 252 LEU A N 1
ATOM 2004 C CA . LEU A 1 252 ? -10.338 2.759 -15.307 1.00 93.75 252 LEU A CA 1
ATOM 2005 C C . LEU A 1 252 ? -10.667 2.084 -16.638 1.00 93.75 252 LEU A C 1
ATOM 2007 O O . LEU A 1 252 ? -10.949 0.895 -16.639 1.00 93.75 252 LEU A O 1
ATOM 2011 N N . ASN A 1 253 ? -10.532 2.786 -17.767 1.00 93.50 253 ASN A N 1
ATOM 2012 C CA . ASN A 1 253 ? -10.714 2.174 -19.087 1.00 93.50 253 ASN A CA 1
ATOM 2013 C C . ASN A 1 253 ? -9.763 0.986 -19.299 1.00 93.50 253 ASN A C 1
ATOM 2015 O O . ASN A 1 253 ? -10.156 -0.045 -19.834 1.00 93.50 253 ASN A O 1
ATOM 2019 N N . ARG A 1 254 ? -8.508 1.099 -18.845 1.00 95.25 254 ARG A N 1
ATOM 2020 C CA . ARG A 1 254 ? -7.547 -0.012 -18.906 1.00 95.25 254 ARG A CA 1
ATOM 2021 C C . ARG A 1 254 ? -7.898 -1.143 -17.942 1.00 95.25 254 ARG A C 1
ATOM 2023 O O . ARG A 1 254 ? -7.735 -2.297 -18.320 1.00 95.25 254 ARG A O 1
ATOM 2030 N N . PHE A 1 255 ? -8.403 -0.831 -16.749 1.00 94.88 255 PHE A N 1
ATOM 2031 C CA . PHE A 1 255 ? -8.922 -1.829 -15.813 1.00 94.88 255 PHE A CA 1
ATOM 2032 C C . PHE A 1 255 ? -10.111 -2.586 -16.410 1.00 94.88 255 PHE A C 1
ATOM 2034 O O . PHE A 1 255 ? -10.131 -3.806 -16.331 1.00 94.88 255 PHE A O 1
ATOM 2041 N N . MET A 1 256 ? -11.051 -1.886 -17.052 1.00 92.62 256 MET A N 1
ATOM 2042 C CA . MET A 1 256 ? -12.209 -2.494 -17.715 1.00 92.62 256 MET A CA 1
ATOM 2043 C C . MET A 1 256 ? -11.798 -3.418 -18.858 1.00 92.62 256 MET A C 1
ATOM 2045 O O . MET A 1 256 ? -12.388 -4.469 -19.005 1.00 92.62 256 MET A O 1
ATOM 2049 N N . ILE A 1 257 ? -10.755 -3.083 -19.621 1.00 94.19 257 ILE A N 1
ATOM 2050 C CA . ILE A 1 257 ? -10.249 -3.972 -20.680 1.00 94.19 257 ILE A CA 1
ATOM 2051 C C . ILE A 1 257 ? -9.518 -5.187 -20.089 1.00 94.19 257 ILE A C 1
ATOM 2053 O O . ILE A 1 257 ? -9.697 -6.308 -20.549 1.00 94.19 257 ILE A O 1
ATOM 2057 N N . MET A 1 258 ? -8.659 -4.971 -19.090 1.00 94.31 258 MET A N 1
ATOM 2058 C CA . MET A 1 258 ? -7.789 -6.018 -18.541 1.00 94.31 258 MET A CA 1
ATOM 2059 C C . MET A 1 258 ? -8.525 -6.987 -17.602 1.00 94.31 258 MET A C 1
ATOM 2061 O O . MET A 1 258 ? -8.112 -8.135 -17.465 1.00 94.31 258 MET A O 1
ATOM 2065 N N . PHE A 1 259 ? -9.593 -6.530 -16.947 1.00 94.00 259 PHE A N 1
ATOM 2066 C CA . PHE A 1 259 ? -10.349 -7.276 -15.938 1.00 94.00 259 PHE A CA 1
ATOM 2067 C C . PHE A 1 259 ? -11.862 -7.260 -16.222 1.00 94.00 259 PHE A C 1
ATOM 2069 O O . PHE A 1 259 ? -12.654 -7.239 -15.277 1.00 94.00 259 PHE A O 1
ATOM 2076 N N . ASP A 1 260 ? -12.263 -7.247 -17.498 1.00 90.88 260 ASP A N 1
ATOM 2077 C CA . ASP A 1 260 ? -13.664 -7.095 -17.934 1.00 90.88 260 ASP A CA 1
ATOM 2078 C C . ASP A 1 260 ? -14.615 -8.057 -17.210 1.00 90.88 260 ASP A C 1
ATOM 2080 O O . ASP A 1 260 ? -15.506 -7.628 -16.475 1.00 90.88 260 ASP A O 1
ATOM 2084 N N . ASP A 1 261 ? -14.326 -9.359 -17.283 1.00 90.94 261 ASP A N 1
ATOM 2085 C CA . ASP A 1 261 ? -15.124 -10.427 -16.664 1.00 90.94 261 ASP A CA 1
ATOM 2086 C C . ASP A 1 261 ? -15.300 -10.281 -15.147 1.00 90.94 261 ASP A C 1
ATOM 2088 O O . ASP A 1 261 ? -16.179 -10.905 -14.547 1.00 90.94 261 ASP A O 1
ATOM 2092 N N . ARG A 1 262 ? -14.426 -9.514 -14.493 1.00 93.56 262 ARG A N 1
ATOM 2093 C CA . ARG A 1 262 ? -14.454 -9.290 -13.046 1.00 93.56 262 ARG A CA 1
ATOM 2094 C C . ARG A 1 262 ? -15.204 -8.017 -12.706 1.00 93.56 262 ARG A C 1
ATOM 2096 O O . ARG A 1 262 ? -16.069 -8.044 -11.842 1.00 93.56 262 ARG A O 1
ATOM 2103 N N . ILE A 1 263 ? -14.931 -6.919 -13.406 1.00 89.69 263 ILE A N 1
ATOM 2104 C CA . ILE A 1 263 ? -15.597 -5.635 -13.153 1.00 89.69 263 ILE A CA 1
ATOM 2105 C C . ILE A 1 263 ? -17.070 -5.696 -13.563 1.00 89.69 263 ILE A C 1
ATOM 2107 O O . ILE A 1 263 ? -17.930 -5.240 -12.808 1.00 89.69 263 ILE A O 1
ATOM 2111 N N . SER A 1 264 ? -17.374 -6.300 -14.711 1.00 87.88 264 SER A N 1
ATOM 2112 C CA . SER A 1 264 ? -18.732 -6.369 -15.259 1.00 87.88 264 SER A CA 1
ATOM 2113 C C . SER A 1 264 ? -19.708 -7.113 -14.337 1.00 87.88 264 SER A C 1
ATOM 2115 O O . SER A 1 264 ? -20.872 -6.737 -14.256 1.00 87.88 264 SER A O 1
ATOM 2117 N N . LYS A 1 265 ? -19.234 -8.070 -13.525 1.00 86.75 265 LYS A N 1
ATOM 2118 C CA . LYS A 1 265 ? -20.043 -8.761 -12.495 1.00 86.75 265 LYS A CA 1
ATOM 2119 C C . LYS A 1 265 ? -20.536 -7.856 -11.365 1.00 86.75 265 LYS A C 1
ATOM 2121 O O . LYS A 1 265 ? -21.455 -8.235 -10.648 1.00 86.75 265 LYS A O 1
ATOM 2126 N N . HIS A 1 266 ? -19.907 -6.701 -11.176 1.00 84.00 266 HIS A N 1
ATOM 2127 C CA . HIS A 1 266 ? -20.192 -5.779 -10.077 1.00 84.00 266 HIS A CA 1
ATOM 2128 C C . HIS A 1 266 ? -20.822 -4.460 -10.542 1.00 84.00 266 HIS A C 1
ATOM 2130 O O . HIS A 1 266 ? -21.128 -3.611 -9.705 1.00 84.00 266 HIS A O 1
ATOM 2136 N N . LEU A 1 267 ? -20.976 -4.270 -11.857 1.00 76.38 267 LEU A N 1
ATOM 2137 C CA . LEU A 1 267 ? -21.618 -3.101 -12.464 1.00 76.38 267 LEU A CA 1
ATOM 2138 C C . LEU A 1 267 ? -23.098 -3.335 -12.820 1.00 76.38 267 LEU A C 1
ATOM 2140 O O . LEU A 1 267 ? -23.757 -2.383 -13.240 1.00 76.38 267 LEU A O 1
ATOM 2144 N N . ILE A 1 268 ? -23.590 -4.570 -12.672 1.00 50.41 268 ILE A N 1
ATOM 2145 C CA . ILE A 1 268 ? -24.974 -4.991 -12.949 1.00 50.41 268 ILE A CA 1
ATOM 2146 C C . ILE A 1 268 ? -25.798 -4.955 -11.662 1.00 50.41 268 ILE A C 1
ATOM 2148 O O . ILE A 1 268 ? -25.287 -5.443 -10.628 1.00 50.41 268 ILE A O 1
#

Organism: Psychrobacter cryohalolentis (strain ATCC BAA-1226 / DSM 17306 / VKM B-2378 / K5) (NCBI:txid335284)

Mean predicted aligned error: 4.96 Å

pLDDT: mean 90.92, std 8.34, range [45.31, 97.81]

Solvent-accessible surface area (backbone atoms only — not comparable to full-atom values): 14618 Å² total; per-residue (Å²): 116,71,62,65,59,57,50,54,50,50,54,52,49,53,54,57,64,65,45,78,51,65,48,52,26,58,36,33,39,45,50,72,46,80,43,40,28,39,53,96,94,41,80,42,73,31,36,39,37,38,36,40,31,28,37,85,81,27,31,62,44,77,67,42,75,48,80,41,77,71,90,49,45,70,57,52,34,52,53,50,49,52,43,37,79,27,38,34,72,44,45,51,29,38,35,28,64,92,56,82,54,46,62,57,30,46,37,71,74,34,68,80,35,44,64,32,46,37,62,67,57,50,52,56,57,42,56,71,79,47,56,78,89,50,40,67,60,54,53,51,51,56,43,46,23,80,65,36,83,41,56,68,55,19,50,55,35,46,52,52,44,35,76,75,37,27,90,84,40,47,68,45,47,51,52,52,62,77,42,34,80,40,44,50,55,54,44,77,44,56,70,48,46,38,44,50,61,73,71,45,54,62,65,57,57,50,49,49,50,34,49,58,61,50,62,76,58,67,57,29,79,32,70,66,58,47,49,52,52,46,50,53,38,46,56,63,54,53,74,71,46,80,58,50,49,79,68,34,71,62,19,47,57,52,46,47,70,78,39,36,88,61,52,56,70,72,76,110

Secondary structure (DSSP, 8-state):
-HHHHHHHHHHHHHHHHHS---SEEEEEEEEEEEEEEEETTEEEEEEEEEEEEE-TTS-EEEEEEEEES---HHHHHHHHHHHHHTT--EEEEEEE-S-TTHHHHHHHH-TT-EEEE-HHHHHHHHTTSS-HHHHHHHHHHHHHHHT-SSHHHHHHHHHHHHHHHTTT-HHHHHHHHHTHHHHHGGGGS-HHHHHHHHT--HHHHHHHHHHHHHHTTSSBSSHHHHHHHHHHHHHHHHTT--SPPTTHHHHHHHHHHHTHHHHGGG--

Foldseek 3Di:
DVVVVLVVLVVVQVCLLLAADAQEFAEKEKDWDWFWAQDPNDTATKIKIWIWTQHLQQFIDTNHIDIGSDDDLVVLLVVLVSSVVSNHNEYAEYEYAPDPNNVVSCCVNHVNYQYAYQLVNLLVVQLVLDDPVCNVVLSVLSCQLLVDLALVSNVVSLVVSCVVCCVPRVVSSVSCVVCVVRHRVLNVADPLLNCSRHVQCPPVLLVVLLCVQRVVVRYHHDPSRNVSSSVVSNVVSSVPRPHRTPSSVVRSVRCCVVVVVPVVVSVD

Radius of gyration: 19.57 Å; Cα contacts (8 Å, |Δi|>4): 375; chains: 1; bounding box: 55×33×53 Å

Nearest PDB structures (foldseek):
  6xg8-assembly1_A  TM=9.462E-01  e=1.141E-26  Acetivibrio thermocellus ATCC 27405
  6xgx-assembly1_B  TM=9.471E-01  e=1.270E-26  Acetivibrio thermocellus ATCC 27405
  6xg8-assembly1_B  TM=9.395E-01  e=8.691E-26  Acetivibrio thermocellus ATCC 27405
  6xgw-assembly1_B  TM=9.201E-01  e=1.318E-23  Acetivibrio thermocellus ATCC 27405
  2ygk-assembly1_B  TM=4.520E-01  e=1.705E-01  Saccharolobus solfataricus

InterPro domains:
  IPR001207 Transposase, mutator type [PF00872] (2-242)
  IPR001207 Transposase, mutator type [PS01007] (97-121)
  IPR001207 Transposase, mutator type [PTHR33217] (1-266)